Protein AF-A0A2H1I1T2-F1 (afdb_monomer)

pLDDT: mean 89.02, std 13.94, range [29.27, 98.12]

Sequence (193 aa):
MPALVGVDWERMDRSRRIYLAIPVLAHSVALGPGSLSNTYASPAISSVLVRTGRLVDGALRRLTDTRNWSYHLYFRDALQPGHGGFEHTGMVRAMHAYSRAQHLSHGGGTDEYGTPINAIDMLRTWFDFTYVPYRGLQKMGYELSVEEVRDVYYFWQTIGGLLGIPDDVRSGLDDHESSEQMGAGHRSSGREA

Secondary structure (DSSP, 8-state):
-GGGTT--HHHHHHHHHHHHHS-HHHHHHIIIIIIHHHHHT-HHHHHHHHHTTTTTTTHHHHHHHHHHHHHHHTSTTTTSTTSHHHHHHHHHHHHHHHHHHHHHHTT---BTTBSTT-HHHHHHHHHTTTHHHHHHHHHTT----HHHHHHHHHHHHHHHHHHT--STTTTT--SHHHHHHHHHHHHHTTS--

Mean predicted aligned error: 5.25 Å

Solvent-accessible surface area (backbone atoms only — not comparable to full-atom values): 10620 Å² total; per-residue (Å²): 118,77,57,64,65,87,65,59,64,69,53,44,52,50,24,34,50,58,61,71,70,50,56,69,66,59,50,46,48,16,42,42,65,54,12,48,57,59,49,59,70,32,66,64,56,36,52,53,28,53,76,69,36,42,60,66,87,35,27,68,60,50,53,50,52,52,52,52,48,57,56,36,51,57,43,87,68,10,69,43,89,92,25,66,18,31,52,46,38,45,52,54,31,50,52,53,53,48,53,41,51,54,41,46,74,73,72,47,69,64,55,102,73,40,56,71,86,35,61,64,56,50,50,58,54,46,35,34,74,46,50,48,16,54,54,43,33,40,76,73,71,51,80,70,54,75,65,54,44,30,30,44,30,52,43,49,51,42,49,38,35,58,50,64,39,60,60,87,84,46,68,77,53,46,43,63,67,51,44,48,55,56,58,50,60,60,61,64,71,73,76,81,124

Foldseek 3Di:
DVLPPPDDLVLLLLLLVLVVVDDPVLLCVLLPVQLVVQLCVDPLNVVLCVVVVCVPPVVVVVVVLVVVLVVCLNDRVQCPPPHVNLVSLLVLLVVLVVSQVVCVVVVHAQDVPGGRPALVSLVSSLCSQQQRSVVSCVVVVNDDDQSSSLSNLSSSSSSCVSSVRDCVSSPQVRGNVSVVVVVVVVVVVPPPD

Radius of gyration: 16.63 Å; Cα contacts (8 Å, |Δi|>4): 181; chains: 1; bounding box: 45×35×44 Å

Structure (mmCIF, N/CA/C/O backbone):
data_AF-A0A2H1I1T2-F1
#
_entry.id   AF-A0A2H1I1T2-F1
#
loop_
_atom_site.group_PDB
_atom_site.id
_atom_site.type_symbol
_atom_site.label_atom_id
_atom_site.label_alt_id
_atom_site.label_comp_id
_atom_site.label_asym_id
_atom_site.label_entity_id
_atom_site.label_seq_id
_atom_site.pdbx_PDB_ins_code
_atom_site.Cartn_x
_atom_site.Cartn_y
_atom_site.Cartn_z
_atom_site.occupancy
_atom_site.B_iso_or_equiv
_atom_site.auth_seq_id
_atom_site.auth_comp_id
_atom_site.auth_asym_id
_atom_site.auth_atom_id
_atom_site.pdbx_PDB_model_num
ATOM 1 N N . MET A 1 1 ? -2.317 -21.186 -3.742 1.00 58.44 1 MET A N 1
ATOM 2 C CA . MET A 1 1 ? -1.937 -19.771 -3.531 1.00 58.44 1 MET A CA 1
ATOM 3 C C . MET A 1 1 ? -1.471 -19.623 -2.089 1.00 58.44 1 MET A C 1
ATOM 5 O O . MET A 1 1 ? -2.332 -19.574 -1.222 1.00 58.44 1 MET A O 1
ATOM 9 N N . PRO A 1 2 ? -0.153 -19.627 -1.815 1.00 72.88 2 PRO A N 1
ATOM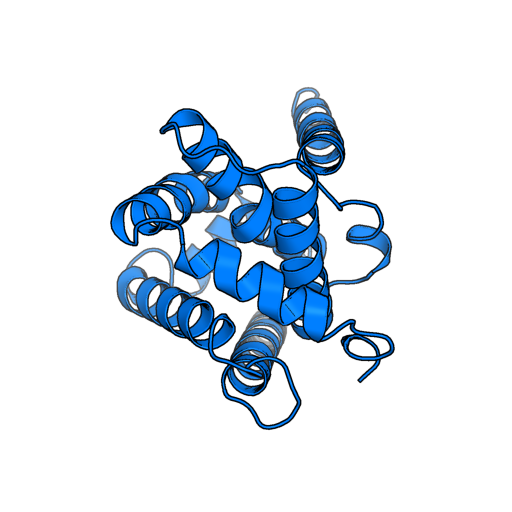 10 C CA . PRO A 1 2 ? 0.380 -19.614 -0.445 1.00 72.88 2 PRO A CA 1
ATOM 11 C C . PRO A 1 2 ? -0.122 -18.433 0.401 1.00 72.88 2 PRO A C 1
ATOM 13 O O . PRO A 1 2 ? -0.457 -18.623 1.559 1.00 72.88 2 PRO A O 1
ATOM 16 N N . ALA A 1 3 ? -0.292 -17.255 -0.214 1.00 80.19 3 ALA A N 1
ATOM 17 C CA . ALA A 1 3 ? -0.662 -16.007 0.464 1.00 80.19 3 ALA A CA 1
ATOM 18 C C . ALA A 1 3 ? -2.052 -15.983 1.136 1.00 80.19 3 ALA A C 1
ATOM 20 O O . ALA A 1 3 ? -2.327 -15.068 1.901 1.00 80.19 3 ALA A O 1
ATOM 21 N N . LEU A 1 4 ? -2.941 -16.940 0.837 1.00 90.50 4 LEU A N 1
ATOM 22 C CA . LEU A 1 4 ? -4.275 -17.021 1.456 1.00 90.50 4 LEU A CA 1
ATOM 23 C C . LEU A 1 4 ? -4.396 -18.151 2.490 1.00 90.50 4 LEU A C 1
ATOM 25 O O . LEU A 1 4 ? -5.457 -18.336 3.087 1.00 90.50 4 LEU A O 1
ATOM 29 N N . VAL A 1 5 ? -3.336 -18.936 2.690 1.00 91.44 5 VAL A N 1
ATOM 30 C CA . VAL A 1 5 ? -3.342 -20.030 3.664 1.00 91.44 5 VAL A CA 1
ATOM 31 C C . VAL A 1 5 ? -3.303 -19.438 5.071 1.00 91.44 5 VAL A C 1
ATOM 33 O O . VAL A 1 5 ? -2.421 -18.649 5.385 1.00 91.44 5 VAL A O 1
ATOM 36 N N . GLY A 1 6 ? -4.255 -19.828 5.922 1.00 92.12 6 GLY A N 1
ATOM 37 C CA . GLY A 1 6 ? -4.305 -19.374 7.316 1.00 92.12 6 GLY A CA 1
ATOM 38 C C . GLY A 1 6 ? -4.785 -17.931 7.509 1.00 92.12 6 GLY A C 1
ATOM 39 O O . GLY A 1 6 ? -4.598 -17.382 8.591 1.00 92.12 6 GLY A O 1
ATOM 40 N N . VAL A 1 7 ? -5.400 -17.316 6.491 1.00 96.00 7 VAL A N 1
ATOM 41 C CA . VAL A 1 7 ? -6.012 -15.987 6.633 1.00 96.00 7 VAL A CA 1
ATOM 42 C C . VAL A 1 7 ? -7.189 -16.044 7.612 1.00 96.00 7 VAL A C 1
ATOM 44 O O . VAL A 1 7 ? -8.112 -16.843 7.456 1.00 96.00 7 VAL A O 1
ATOM 47 N N . ASP A 1 8 ? -7.165 -15.152 8.598 1.00 97.12 8 ASP A N 1
ATOM 48 C CA . ASP A 1 8 ? -8.254 -14.861 9.522 1.00 97.12 8 ASP A CA 1
ATOM 49 C C . ASP A 1 8 ? -9.232 -13.893 8.842 1.00 97.12 8 ASP A C 1
ATOM 51 O O . ASP A 1 8 ? -9.036 -12.674 8.802 1.00 97.12 8 ASP A O 1
ATOM 55 N N . TRP A 1 9 ? -10.293 -14.451 8.263 1.00 96.44 9 TRP A N 1
ATOM 56 C CA . TRP A 1 9 ? -11.295 -13.685 7.523 1.00 96.44 9 TRP A CA 1
ATOM 57 C C . TRP A 1 9 ? -12.137 -12.761 8.406 1.00 96.44 9 TRP A C 1
ATOM 59 O O . TRP A 1 9 ? -12.614 -11.732 7.922 1.00 96.44 9 TRP A O 1
ATOM 69 N N . GLU A 1 10 ? -12.297 -13.074 9.693 1.00 97.00 10 GLU A N 1
ATOM 70 C CA . GLU A 1 10 ? -12.983 -12.177 10.624 1.00 97.00 10 GLU A CA 1
ATOM 71 C C . GLU A 1 10 ? -12.138 -10.932 10.875 1.00 97.00 10 GLU A C 1
ATOM 73 O O . GLU A 1 10 ? -12.654 -9.813 10.833 1.00 97.00 10 GLU A O 1
ATOM 78 N N . ARG A 1 11 ? -10.824 -11.110 11.056 1.00 97.25 11 ARG A N 1
ATOM 79 C CA . ARG A 1 11 ? -9.867 -10.004 11.136 1.00 97.25 11 ARG A CA 1
ATOM 80 C C . ARG A 1 11 ? -9.867 -9.162 9.869 1.00 97.25 11 ARG A C 1
ATOM 82 O O . ARG A 1 11 ? -9.956 -7.944 9.972 1.00 97.25 11 ARG A O 1
ATOM 89 N N . MET A 1 12 ? -9.886 -9.785 8.690 1.00 97.19 12 MET A N 1
ATOM 90 C CA . MET A 1 12 ? -10.003 -9.059 7.418 1.00 97.19 12 MET A CA 1
ATOM 91 C C . MET A 1 12 ? -11.276 -8.201 7.341 1.00 97.19 12 MET A C 1
ATOM 93 O O . MET A 1 12 ? -11.219 -7.056 6.884 1.00 97.19 12 MET A O 1
ATOM 97 N N . ASP A 1 13 ? -12.424 -8.715 7.801 1.00 97.19 13 ASP A N 1
ATOM 98 C CA . ASP A 1 13 ? -13.667 -7.935 7.826 1.00 97.19 13 ASP A CA 1
ATOM 99 C C . ASP A 1 13 ? -13.618 -6.786 8.847 1.00 97.19 13 ASP A C 1
ATOM 101 O O . ASP A 1 13 ? -14.145 -5.707 8.563 1.00 97.19 13 ASP A O 1
ATOM 105 N N . ARG A 1 14 ? -12.948 -6.958 9.997 1.00 97.19 14 ARG A N 1
ATOM 106 C CA . ARG A 1 14 ? -12.693 -5.853 10.941 1.00 97.19 14 ARG A CA 1
ATOM 107 C C . ARG A 1 14 ? -11.835 -4.761 10.305 1.00 97.19 14 ARG A C 1
ATOM 109 O O . ARG A 1 14 ? -12.257 -3.605 10.296 1.00 97.19 14 ARG A O 1
ATOM 116 N N . SER A 1 15 ? -10.709 -5.117 9.686 1.00 96.75 15 SER A N 1
ATOM 117 C CA . SER A 1 15 ? -9.828 -4.173 8.980 1.00 96.75 15 SER A CA 1
ATOM 118 C C . SER A 1 15 ? -10.566 -3.379 7.906 1.00 96.75 15 SER A C 1
ATOM 120 O O . SER A 1 15 ? -10.403 -2.164 7.773 1.00 96.75 15 SER A O 1
ATOM 122 N N . ARG A 1 16 ? -11.441 -4.059 7.159 1.00 96.19 16 ARG A N 1
ATOM 123 C CA . ARG A 1 16 ? -12.298 -3.436 6.151 1.00 96.19 16 ARG A CA 1
ATOM 124 C C . ARG A 1 16 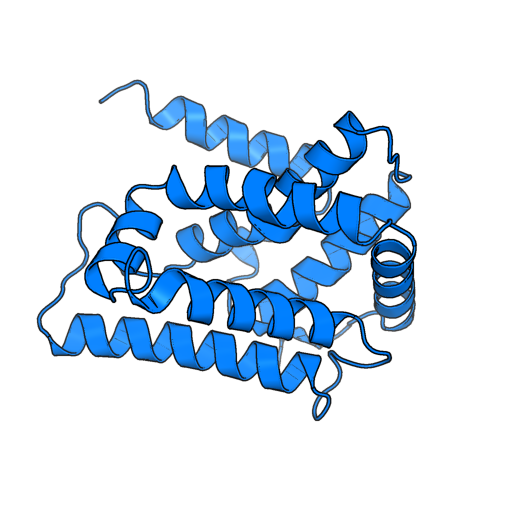? -13.224 -2.380 6.756 1.00 96.19 16 ARG A C 1
ATOM 126 O O . ARG A 1 16 ? -13.377 -1.303 6.184 1.00 96.19 16 ARG A O 1
ATOM 133 N N . ARG A 1 17 ? -13.843 -2.668 7.904 1.00 96.56 17 ARG A N 1
ATOM 134 C CA . ARG A 1 17 ? -14.722 -1.717 8.606 1.00 96.56 17 ARG A CA 1
ATOM 135 C C . ARG A 1 17 ? -13.950 -0.512 9.144 1.00 96.56 17 ARG A C 1
ATOM 137 O O . ARG A 1 17 ? -14.467 0.592 9.024 1.00 96.56 17 ARG A O 1
ATOM 144 N N . ILE A 1 18 ? -12.723 -0.703 9.640 1.00 96.44 18 ILE A N 1
ATOM 145 C CA . ILE A 1 18 ? -11.839 0.399 10.071 1.00 96.44 18 ILE A CA 1
ATOM 146 C C . ILE A 1 18 ? -11.605 1.370 8.911 1.00 96.44 18 ILE A C 1
ATOM 148 O O . ILE A 1 18 ? -11.808 2.573 9.056 1.00 96.44 18 ILE A O 1
ATOM 152 N N . TYR A 1 19 ? -11.251 0.855 7.728 1.00 94.94 19 TYR A N 1
ATOM 153 C CA . TYR A 1 19 ? -11.075 1.706 6.550 1.00 94.94 19 TYR A CA 1
ATOM 154 C C . TYR A 1 19 ? -12.349 2.490 6.212 1.00 94.94 19 TYR A C 1
ATOM 156 O O . TYR A 1 19 ? -12.280 3.692 5.968 1.00 94.94 19 TYR A O 1
ATOM 164 N N . LEU A 1 20 ? -13.510 1.831 6.225 1.00 94.56 20 LEU A N 1
ATOM 165 C CA . LEU A 1 20 ? -14.794 2.450 5.879 1.00 94.56 20 LEU A CA 1
ATOM 166 C C . LEU A 1 20 ? -15.312 3.448 6.928 1.00 94.56 20 LEU A C 1
ATOM 168 O O . LEU A 1 20 ? -16.163 4.270 6.594 1.00 94.56 20 LEU A O 1
ATOM 172 N N . ALA A 1 21 ? -14.825 3.386 8.169 1.00 95.25 21 ALA A N 1
ATOM 173 C CA . ALA A 1 21 ? -15.208 4.307 9.238 1.00 95.25 21 ALA A CA 1
ATOM 174 C C . ALA A 1 21 ? -14.526 5.682 9.123 1.00 95.25 21 ALA A C 1
ATOM 176 O O . ALA A 1 21 ? -15.020 6.672 9.662 1.00 95.25 21 ALA A O 1
ATOM 177 N N . ILE A 1 22 ? -13.404 5.765 8.407 1.00 94.88 22 ILE A N 1
ATOM 178 C CA . ILE A 1 22 ? -12.660 7.011 8.215 1.00 94.88 22 ILE A CA 1
ATOM 179 C C . ILE A 1 22 ? -13.305 7.824 7.076 1.00 94.88 22 ILE A C 1
ATOM 181 O O . ILE A 1 22 ? -13.568 7.279 5.997 1.00 94.88 22 ILE A O 1
ATOM 185 N N . PRO A 1 23 ? -13.521 9.144 7.248 1.00 95.31 23 PRO A N 1
ATOM 186 C CA . PRO A 1 23 ? -14.116 9.981 6.214 1.00 95.31 23 PRO A CA 1
ATOM 187 C C . PRO A 1 23 ? -13.361 9.920 4.883 1.00 95.31 23 PRO A C 1
ATOM 189 O O . PRO A 1 23 ? -12.140 10.068 4.824 1.00 95.31 23 PRO A O 1
ATOM 192 N N . VAL A 1 24 ? -14.109 9.798 3.784 1.00 91.81 24 VAL A N 1
ATOM 193 C CA . VAL A 1 24 ? -13.555 9.665 2.424 1.00 91.81 24 VAL A CA 1
ATOM 194 C C . VAL A 1 24 ? -12.588 10.798 2.073 1.00 91.81 24 VAL A C 1
ATOM 196 O O . VAL A 1 24 ? -11.577 10.556 1.411 1.00 91.81 24 VAL A O 1
ATOM 199 N N . LEU A 1 25 ? -12.863 12.030 2.514 1.00 92.94 25 LEU A N 1
ATOM 200 C CA . LEU A 1 25 ? -11.972 13.171 2.284 1.00 92.94 25 LEU A CA 1
ATOM 201 C C . LEU A 1 25 ? -10.651 13.033 3.051 1.00 92.94 25 LEU A C 1
ATOM 203 O O . LEU A 1 25 ? -9.598 13.265 2.463 1.00 92.94 25 LEU A O 1
ATOM 207 N N . ALA A 1 26 ? -10.690 12.586 4.310 1.00 94.44 26 ALA A N 1
ATOM 208 C CA . ALA A 1 26 ? -9.491 12.359 5.116 1.00 94.44 26 ALA A CA 1
ATOM 209 C C . ALA A 1 26 ? -8.608 11.271 4.489 1.00 94.44 26 ALA A C 1
ATOM 211 O O . ALA A 1 26 ? -7.420 11.494 4.260 1.00 94.44 26 ALA A O 1
ATOM 212 N N . HIS A 1 27 ? -9.212 10.147 4.087 1.00 91.25 27 HIS A N 1
ATOM 213 C CA . HIS A 1 27 ? -8.523 9.105 3.318 1.00 91.25 27 HIS A CA 1
ATOM 214 C C . HIS A 1 27 ? -7.926 9.633 2.020 1.00 91.25 27 HIS A C 1
ATOM 216 O O . HIS A 1 27 ? -6.801 9.298 1.666 1.00 91.25 27 HIS A O 1
ATOM 222 N N . SER A 1 28 ? -8.661 10.473 1.294 1.00 91.44 28 SER A N 1
ATOM 223 C CA . SER A 1 28 ? -8.202 10.984 0.000 1.00 91.44 28 SER A CA 1
ATOM 224 C C . SER A 1 28 ? -7.027 11.950 0.134 1.00 91.44 28 SER A C 1
ATOM 226 O O . SER A 1 28 ? -6.147 11.931 -0.722 1.00 91.44 28 SER A O 1
ATOM 228 N N . VAL A 1 29 ? -6.966 12.742 1.208 1.00 93.31 29 VAL A N 1
ATOM 229 C CA . VAL A 1 29 ? -5.809 13.598 1.509 1.00 93.31 29 VAL A CA 1
ATOM 230 C C . VAL A 1 29 ? -4.611 12.760 1.971 1.00 93.31 29 VAL A C 1
ATOM 232 O O . VAL A 1 29 ? -3.498 12.957 1.479 1.00 93.31 29 VAL A O 1
ATOM 235 N N . ALA A 1 30 ? -4.836 11.798 2.869 1.00 93.88 30 ALA A N 1
ATOM 236 C CA . ALA A 1 30 ? -3.786 10.940 3.414 1.00 93.88 30 ALA A CA 1
ATOM 237 C C . ALA A 1 30 ? -3.148 10.022 2.353 1.00 93.88 30 ALA A C 1
ATOM 239 O O . ALA A 1 30 ? -1.923 9.989 2.211 1.00 93.88 30 ALA A O 1
ATOM 240 N N . LEU A 1 31 ? -3.965 9.299 1.578 1.00 89.06 31 LEU A N 1
ATOM 241 C CA . LEU A 1 31 ? -3.483 8.401 0.523 1.00 89.06 31 LEU A CA 1
ATOM 242 C C . LEU A 1 31 ? -3.077 9.155 -0.744 1.00 89.06 31 LEU A C 1
ATOM 244 O O . LEU A 1 31 ? -2.110 8.772 -1.388 1.00 89.06 31 LEU A O 1
ATOM 248 N N . GLY A 1 32 ? -3.808 10.202 -1.131 1.00 89.19 32 GLY A N 1
ATOM 249 C CA . GLY A 1 32 ? -3.521 10.953 -2.352 1.00 89.19 32 GLY A CA 1
ATOM 250 C C . GLY A 1 32 ? -2.239 11.778 -2.203 1.00 89.19 32 GLY A C 1
ATOM 251 O O . GLY A 1 32 ? -1.149 11.238 -2.362 1.00 89.19 32 GLY A O 1
ATOM 252 N N . PRO A 1 33 ? -2.319 13.082 -1.897 1.00 87.12 33 PRO A N 1
ATOM 253 C CA . PRO A 1 33 ? -1.131 13.918 -1.725 1.00 87.12 33 PRO A CA 1
ATOM 254 C C . PRO A 1 33 ? -0.114 13.364 -0.718 1.00 87.12 33 PRO A C 1
ATOM 256 O O . PRO A 1 3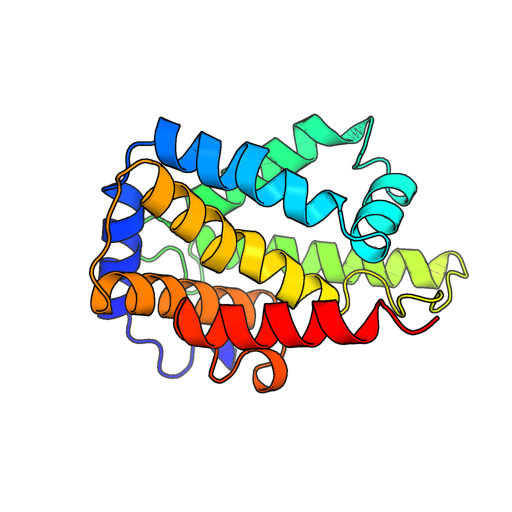3 ? 1.085 13.394 -1.000 1.00 87.12 33 PRO A O 1
ATOM 259 N N . GLY A 1 34 ? -0.575 12.843 0.427 1.00 89.06 34 GLY A N 1
ATOM 260 C CA . GLY A 1 34 ? 0.308 12.367 1.494 1.00 89.06 34 GLY A CA 1
ATOM 261 C C . GLY A 1 34 ? 1.221 11.226 1.050 1.00 89.06 34 GLY A C 1
ATOM 262 O O . GLY A 1 34 ? 2.434 11.302 1.235 1.00 89.06 34 GLY A O 1
ATOM 263 N N . SER A 1 35 ? 0.656 10.207 0.404 1.00 92.88 35 SER A N 1
ATOM 264 C CA . SER A 1 35 ? 1.426 9.022 0.013 1.00 92.88 35 SER A CA 1
ATOM 265 C C . SER A 1 35 ? 2.098 9.188 -1.352 1.00 92.88 35 SER A C 1
ATOM 267 O O . SER A 1 35 ? 3.266 8.841 -1.501 1.00 92.88 35 SER A O 1
ATOM 269 N N . LEU A 1 36 ? 1.452 9.852 -2.321 1.00 90.12 36 LEU A N 1
ATOM 270 C CA . LEU A 1 36 ? 2.062 10.114 -3.634 1.00 90.12 36 LEU A CA 1
ATOM 271 C C . LEU A 1 36 ? 3.340 10.956 -3.544 1.00 90.12 36 LEU A C 1
ATOM 273 O O . LEU A 1 36 ? 4.281 10.710 -4.297 1.00 90.12 36 LEU A O 1
ATOM 277 N N . SER A 1 37 ? 3.404 11.918 -2.618 1.00 88.56 37 SER A N 1
ATOM 278 C CA . SER A 1 37 ? 4.625 12.709 -2.406 1.00 88.56 37 SER A CA 1
ATOM 279 C C . SER A 1 37 ? 5.801 11.822 -1.980 1.00 88.56 37 SER A C 1
ATOM 281 O O . SER A 1 37 ? 6.922 12.015 -2.447 1.00 88.56 37 SER A O 1
ATOM 283 N N . ASN A 1 38 ? 5.548 10.812 -1.142 1.00 87.56 38 ASN A N 1
ATOM 284 C CA . ASN A 1 38 ? 6.563 9.847 -0.722 1.00 87.56 38 ASN A CA 1
ATOM 285 C C . ASN A 1 38 ? 6.946 8.868 -1.847 1.00 87.56 38 ASN A C 1
ATOM 287 O O . ASN A 1 38 ? 8.132 8.546 -2.005 1.00 87.56 38 ASN A O 1
ATOM 291 N N . THR A 1 39 ? 5.970 8.446 -2.660 1.00 87.69 39 THR A N 1
ATOM 292 C CA . THR A 1 39 ? 6.197 7.612 -3.846 1.00 87.69 39 THR A CA 1
ATOM 293 C C . THR A 1 39 ? 7.125 8.312 -4.844 1.00 87.69 39 THR A C 1
ATOM 295 O O . THR A 1 39 ? 8.145 7.746 -5.234 1.00 87.69 39 THR A O 1
ATOM 298 N N . TYR A 1 40 ? 6.823 9.559 -5.227 1.00 88.19 40 TYR A N 1
ATOM 299 C CA . TYR A 1 40 ? 7.607 10.292 -6.233 1.00 88.19 40 TYR A CA 1
ATOM 300 C C . TYR A 1 40 ? 8.985 10.743 -5.735 1.00 88.19 40 TYR A C 1
ATOM 302 O O . TYR A 1 40 ? 9.878 10.997 -6.542 1.00 88.19 40 TYR A O 1
ATOM 310 N N . ALA A 1 41 ? 9.191 10.798 -4.417 1.00 88.62 41 ALA A N 1
ATOM 311 C CA . ALA A 1 41 ? 10.504 11.060 -3.835 1.00 88.62 41 ALA A CA 1
ATOM 312 C C . ALA A 1 41 ? 11.505 9.906 -4.044 1.00 88.62 41 ALA A C 1
ATOM 314 O O . ALA A 1 41 ? 12.686 10.081 -3.762 1.00 88.62 41 ALA A O 1
ATOM 315 N N . SER A 1 42 ? 11.065 8.729 -4.509 1.00 89.50 42 SER A N 1
ATOM 316 C CA . SER A 1 42 ? 11.959 7.634 -4.900 1.00 89.50 42 SER A CA 1
ATOM 317 C C . SER A 1 42 ? 12.432 7.808 -6.345 1.00 89.50 42 SER A C 1
ATOM 319 O O . SER A 1 42 ? 11.603 7.720 -7.255 1.00 89.50 42 SER A O 1
ATOM 321 N N . PRO A 1 43 ? 13.745 7.971 -6.594 1.00 88.88 43 PRO A N 1
ATOM 322 C CA . PRO A 1 43 ? 14.278 8.006 -7.955 1.00 88.88 43 PRO A CA 1
ATOM 323 C C . PRO A 1 43 ? 13.974 6.720 -8.738 1.00 88.88 43 PRO A C 1
ATOM 325 O O . PRO A 1 43 ? 13.568 6.797 -9.896 1.00 88.88 43 PRO A O 1
ATOM 328 N N . ALA A 1 44 ? 14.064 5.559 -8.078 1.00 88.94 44 ALA A N 1
ATOM 329 C CA . ALA A 1 44 ? 13.746 4.251 -8.650 1.00 88.94 44 ALA A CA 1
ATOM 330 C C . ALA A 1 44 ? 12.296 4.162 -9.153 1.00 88.94 44 ALA A C 1
ATOM 332 O O . ALA A 1 44 ? 12.044 3.776 -10.291 1.00 88.94 44 ALA A O 1
ATOM 333 N N . ILE A 1 45 ? 11.318 4.566 -8.334 1.00 89.75 45 ILE A N 1
ATOM 334 C CA . ILE A 1 45 ? 9.902 4.508 -8.731 1.00 89.75 45 ILE A CA 1
ATOM 335 C C . ILE A 1 45 ? 9.595 5.578 -9.785 1.00 89.75 45 ILE A C 1
ATOM 337 O O . ILE A 1 45 ? 8.913 5.307 -10.779 1.00 89.75 45 ILE A O 1
ATOM 341 N N . SER A 1 46 ? 10.111 6.793 -9.599 1.00 89.62 46 SER A N 1
ATOM 342 C CA . SER A 1 46 ? 9.885 7.903 -10.524 1.00 89.62 46 SER A CA 1
ATOM 343 C C . SER A 1 46 ? 10.454 7.625 -11.916 1.00 89.62 46 SER A C 1
ATOM 345 O O . SER A 1 46 ? 9.775 7.915 -12.902 1.00 89.62 46 SER A O 1
ATOM 347 N N . SER A 1 47 ? 11.628 6.995 -12.030 1.00 87.69 47 SER A N 1
ATOM 348 C CA . SER A 1 47 ? 12.222 6.638 -13.327 1.00 87.69 47 SER A CA 1
ATOM 349 C C . SER A 1 47 ? 11.327 5.680 -14.125 1.00 87.69 47 SER A C 1
ATOM 351 O O . SER A 1 47 ? 11.109 5.875 -15.325 1.00 87.69 47 SER A O 1
ATOM 353 N N . VAL A 1 48 ? 10.713 4.697 -13.455 1.00 88.00 48 VAL A N 1
ATOM 354 C CA . VAL A 1 48 ? 9.757 3.762 -14.067 1.00 88.00 48 VAL A CA 1
ATOM 355 C C . VAL A 1 48 ? 8.512 4.494 -14.561 1.00 88.00 48 VAL A C 1
ATOM 357 O O . VAL A 1 48 ? 8.049 4.251 -15.680 1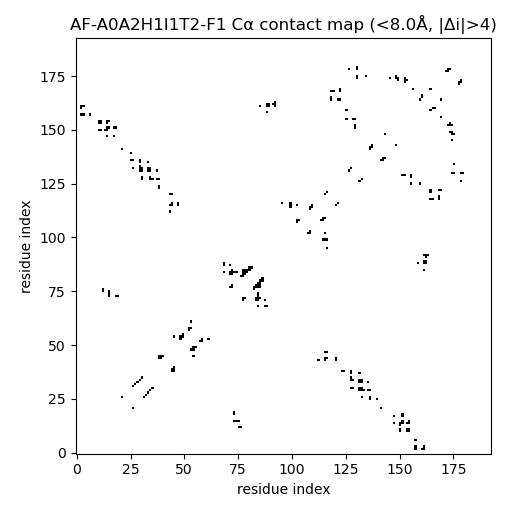.00 88.00 48 VAL A O 1
ATOM 360 N N . LEU A 1 49 ? 7.964 5.409 -13.758 1.00 88.31 49 LEU A N 1
ATOM 361 C CA . LEU A 1 49 ? 6.770 6.167 -14.134 1.00 88.31 49 LEU A CA 1
ATOM 362 C C . LEU A 1 49 ? 7.034 7.131 -15.297 1.00 88.31 49 LEU A C 1
ATOM 364 O O . LEU A 1 49 ? 6.177 7.258 -16.171 1.00 88.31 49 LEU A O 1
ATOM 368 N N . VAL A 1 50 ? 8.208 7.767 -15.349 1.00 87.25 50 VAL A N 1
ATOM 369 C CA . VAL A 1 50 ? 8.621 8.607 -16.487 1.00 87.25 50 VAL A CA 1
ATOM 370 C C . VAL A 1 50 ? 8.743 7.763 -17.751 1.00 87.25 50 VAL A C 1
ATOM 372 O O . VAL A 1 50 ? 8.094 8.063 -18.750 1.00 87.25 50 VAL A O 1
ATOM 375 N N . ARG A 1 51 ? 9.510 6.667 -17.704 1.00 84.12 51 ARG A N 1
ATOM 376 C CA . ARG A 1 51 ? 9.767 5.812 -18.875 1.00 84.12 51 ARG A CA 1
ATOM 377 C C . ARG A 1 51 ? 8.497 5.193 -19.456 1.00 84.12 51 ARG A C 1
ATOM 379 O O . ARG A 1 51 ? 8.399 5.005 -20.661 1.00 84.12 51 ARG A O 1
ATOM 386 N N . THR A 1 52 ? 7.522 4.872 -18.609 1.00 82.94 52 THR A N 1
ATOM 387 C CA . THR A 1 52 ? 6.230 4.311 -19.043 1.00 82.94 52 THR A CA 1
ATOM 388 C C . THR A 1 52 ? 5.213 5.376 -19.469 1.00 82.94 52 THR A C 1
ATOM 390 O O . THR A 1 52 ? 4.079 5.028 -19.793 1.00 82.94 52 THR A O 1
ATOM 393 N N . GLY A 1 53 ? 5.564 6.668 -19.414 1.00 83.00 53 GLY A N 1
ATOM 394 C CA . GLY A 1 53 ? 4.642 7.786 -19.650 1.00 83.00 53 GLY A CA 1
ATOM 395 C C . GLY A 1 53 ? 3.572 7.950 -18.563 1.00 83.00 53 GLY A C 1
ATOM 396 O O . GLY A 1 53 ? 2.705 8.816 -18.654 1.00 83.00 53 GLY A O 1
ATOM 397 N N . ARG A 1 54 ? 3.610 7.139 -17.499 1.00 82.69 54 ARG A N 1
ATOM 398 C CA . ARG A 1 54 ? 2.596 7.104 -16.433 1.00 82.69 54 ARG A CA 1
ATOM 399 C C . ARG A 1 54 ? 2.779 8.171 -15.351 1.00 82.69 54 ARG A C 1
ATOM 401 O O . ARG A 1 54 ? 1.948 8.244 -14.437 1.00 82.69 54 ARG A O 1
ATOM 408 N N . LEU A 1 55 ? 3.836 8.982 -15.444 1.00 80.69 55 LEU A N 1
ATOM 409 C CA . LEU A 1 55 ? 4.033 10.159 -14.595 1.00 80.69 55 LEU A CA 1
ATOM 410 C C . LEU A 1 55 ? 3.404 11.435 -15.170 1.00 80.69 55 LEU A C 1
ATOM 412 O O . LEU A 1 55 ? 2.975 12.278 -14.391 1.00 80.69 55 LEU A O 1
ATOM 416 N N . VAL A 1 56 ? 3.337 11.566 -16.499 1.00 81.38 56 VAL A N 1
ATOM 417 C CA . VAL A 1 56 ? 2.891 12.797 -17.174 1.00 81.38 56 VAL A CA 1
ATOM 418 C C . VAL A 1 56 ? 1.593 12.528 -17.932 1.00 81.38 56 VAL A C 1
ATOM 420 O O . VAL A 1 56 ? 0.516 12.819 -17.417 1.00 81.38 56 VAL A O 1
ATOM 423 N N . ASP A 1 57 ? 1.666 11.869 -19.088 1.00 80.19 57 ASP A N 1
ATOM 424 C CA . ASP A 1 57 ? 0.511 11.693 -19.979 1.00 80.19 57 ASP A CA 1
ATOM 425 C C . ASP A 1 57 ? -0.519 10.694 -19.426 1.00 80.19 57 ASP A C 1
ATOM 427 O O . ASP A 1 57 ? -1.730 10.881 -19.533 1.00 80.19 57 ASP A O 1
ATOM 431 N N . GLY A 1 58 ? -0.045 9.626 -18.780 1.00 86.06 58 GLY A N 1
ATOM 432 C CA . GLY A 1 58 ? -0.878 8.567 -18.206 1.00 86.06 58 GLY A CA 1
ATOM 433 C C . GLY A 1 58 ? -1.265 8.775 -16.740 1.00 86.06 58 GLY A C 1
ATOM 434 O O . GLY A 1 58 ? -1.841 7.865 -16.137 1.00 86.06 58 GLY A O 1
ATOM 435 N N . ALA A 1 59 ? -0.930 9.922 -16.139 1.00 87.12 59 ALA A N 1
ATOM 436 C CA . ALA A 1 59 ? -1.032 10.121 -14.693 1.00 87.12 59 ALA A CA 1
ATOM 437 C C . ALA A 1 59 ? -2.470 10.000 -14.175 1.00 87.12 59 ALA A C 1
ATOM 439 O O . ALA A 1 59 ? -2.719 9.227 -13.250 1.00 87.12 59 ALA A O 1
ATOM 440 N N . LEU A 1 60 ? -3.423 10.708 -14.796 1.00 88.81 60 LEU A N 1
ATOM 441 C CA . LEU A 1 60 ? -4.829 10.680 -14.380 1.00 88.81 60 LEU A CA 1
ATOM 442 C C . LEU A 1 60 ? -5.387 9.257 -14.430 1.00 88.81 60 LEU A C 1
ATOM 444 O O . LEU A 1 60 ? -5.939 8.776 -13.443 1.00 88.81 60 LEU A O 1
ATOM 448 N N . ARG A 1 61 ? -5.174 8.557 -15.551 1.00 89.94 61 ARG A N 1
ATOM 449 C CA . ARG A 1 61 ? -5.650 7.183 -15.721 1.00 89.94 61 ARG A CA 1
ATOM 450 C C . ARG A 1 61 ? -5.058 6.252 -14.667 1.00 89.94 61 ARG A C 1
ATOM 452 O O . ARG A 1 61 ? -5.811 5.532 -14.023 1.00 89.94 61 ARG A O 1
ATOM 459 N N . ARG A 1 62 ? -3.741 6.310 -14.441 1.00 91.38 62 ARG A N 1
ATOM 460 C CA . ARG A 1 62 ? -3.075 5.499 -13.411 1.00 91.38 62 ARG A CA 1
ATOM 461 C C . ARG A 1 62 ? -3.668 5.755 -12.026 1.00 91.38 62 ARG A C 1
ATOM 463 O O . ARG A 1 62 ? -3.947 4.802 -11.310 1.00 91.38 62 ARG A O 1
ATOM 470 N N . LEU A 1 63 ? -3.844 7.019 -11.642 1.00 9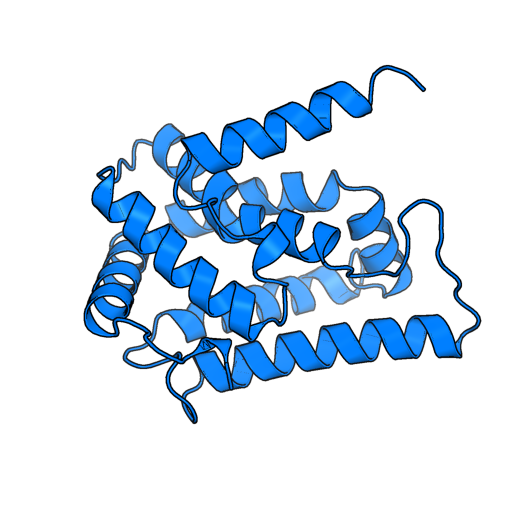1.81 63 LEU A N 1
ATOM 471 C CA . LEU A 1 63 ? -4.379 7.373 -10.326 1.00 91.81 63 LEU A CA 1
ATOM 472 C C . LEU A 1 63 ? -5.825 6.891 -10.157 1.00 91.81 63 LEU A C 1
ATOM 474 O O . LEU A 1 63 ? -6.172 6.366 -9.099 1.00 91.81 63 LEU A O 1
ATOM 478 N N . THR A 1 64 ? -6.648 7.007 -11.202 1.00 92.25 64 THR A N 1
ATOM 479 C CA . THR A 1 64 ? -8.003 6.443 -11.219 1.00 92.25 64 THR A CA 1
ATOM 480 C C . THR A 1 64 ? -7.982 4.919 -11.111 1.00 92.25 64 THR A C 1
ATOM 482 O O . THR A 1 64 ? -8.731 4.370 -10.307 1.00 92.25 64 THR A O 1
ATOM 485 N N . ASP A 1 65 ? -7.108 4.232 -11.851 1.00 93.50 65 ASP A N 1
ATOM 486 C CA . ASP A 1 65 ? -6.978 2.771 -11.801 1.00 93.50 65 ASP A CA 1
ATOM 487 C C . ASP A 1 65 ? -6.552 2.302 -10.398 1.00 93.50 65 ASP A C 1
ATOM 489 O O . ASP A 1 65 ? -7.169 1.394 -9.839 1.00 93.50 65 ASP A O 1
ATOM 493 N N . THR A 1 66 ? -5.563 2.963 -9.780 1.00 93.62 66 THR A N 1
ATOM 494 C CA . THR A 1 66 ? -5.149 2.683 -8.396 1.00 93.62 66 THR A CA 1
ATOM 495 C C . THR A 1 66 ? -6.295 2.921 -7.420 1.00 93.62 66 THR A C 1
ATOM 497 O O . THR A 1 66 ? -6.550 2.066 -6.577 1.00 93.62 66 THR A O 1
ATOM 500 N N . ARG A 1 67 ? -7.024 4.039 -7.535 1.00 91.69 67 ARG A N 1
ATOM 501 C CA . ARG A 1 67 ? -8.141 4.334 -6.629 1.00 91.69 67 ARG A CA 1
ATOM 502 C C . ARG A 1 67 ? -9.277 3.322 -6.774 1.00 91.69 67 ARG A C 1
ATOM 504 O O . ARG A 1 67 ? -9.819 2.885 -5.761 1.00 91.69 67 ARG A O 1
ATOM 511 N N . ASN A 1 68 ? -9.612 2.935 -8.003 1.00 92.75 68 ASN A N 1
ATOM 512 C CA . ASN A 1 68 ? -10.617 1.910 -8.269 1.00 92.75 68 ASN A CA 1
ATOM 513 C C . ASN A 1 68 ? -10.192 0.569 -7.670 1.00 92.75 68 ASN A C 1
ATOM 515 O O . ASN A 1 68 ? -10.969 -0.031 -6.931 1.00 92.75 68 ASN A O 1
ATOM 519 N N . TRP A 1 69 ? -8.952 0.130 -7.912 1.00 95.75 69 TRP A N 1
ATOM 520 C CA . TRP A 1 69 ? -8.404 -1.066 -7.269 1.00 95.75 69 TRP A CA 1
ATOM 521 C C . TRP A 1 69 ? -8.518 -0.987 -5.746 1.00 95.75 69 TRP A C 1
ATOM 523 O O . TRP A 1 69 ? -9.094 -1.896 -5.155 1.00 95.75 69 TRP A O 1
ATOM 533 N N . SER A 1 70 ? -8.072 0.109 -5.122 1.00 93.62 70 SER A N 1
ATOM 534 C CA . SER A 1 70 ? -8.137 0.265 -3.667 1.00 93.62 70 SER A CA 1
ATOM 535 C C . SER A 1 70 ? -9.563 0.173 -3.130 1.00 93.62 70 SER A C 1
ATOM 537 O O . SER A 1 70 ? -9.782 -0.516 -2.144 1.00 93.62 70 SER A O 1
ATOM 539 N N . TYR A 1 71 ? -10.552 0.791 -3.780 1.00 91.06 71 TYR A N 1
ATOM 540 C CA . TYR A 1 71 ? -11.947 0.661 -3.349 1.00 91.06 71 TYR A CA 1
ATOM 541 C C . TYR A 1 71 ? -12.465 -0.776 -3.433 1.00 91.06 71 TYR A C 1
ATOM 543 O O . TYR A 1 71 ? -13.175 -1.216 -2.528 1.00 91.06 71 TYR A O 1
ATOM 551 N N . HIS A 1 72 ? -12.084 -1.523 -4.475 1.00 94.06 72 HIS A N 1
ATOM 552 C CA . HIS A 1 72 ? -12.495 -2.918 -4.619 1.00 94.06 72 HIS A CA 1
ATOM 553 C C . HIS A 1 72 ? -12.001 -3.814 -3.479 1.00 94.06 72 HIS A C 1
ATOM 555 O O . HIS A 1 72 ? -12.676 -4.790 -3.161 1.00 94.06 72 HIS A O 1
ATOM 561 N N . LEU A 1 73 ? -10.885 -3.470 -2.827 1.00 96.44 73 LEU A N 1
ATOM 562 C CA . LEU A 1 73 ? -10.352 -4.216 -1.681 1.00 96.44 73 LEU A CA 1
ATOM 563 C C . LEU A 1 73 ? -11.305 -4.209 -0.480 1.00 96.44 73 LEU A C 1
ATOM 565 O O . LEU A 1 73 ? -11.290 -5.147 0.313 1.00 96.44 73 LEU A O 1
ATOM 569 N N . TYR A 1 74 ? -12.135 -3.172 -0.343 1.00 94.81 74 TYR A N 1
ATOM 570 C CA . TYR A 1 74 ? -12.944 -2.947 0.855 1.00 94.81 74 TYR A CA 1
ATOM 571 C C . TYR A 1 74 ? -14.412 -3.380 0.721 1.00 94.81 74 TYR A C 1
ATOM 573 O O . TYR A 1 74 ? -15.230 -3.083 1.601 1.00 94.81 74 TYR A O 1
ATOM 581 N N . PHE A 1 75 ? -14.765 -4.113 -0.341 1.00 95.25 75 PHE A N 1
ATOM 582 C CA . PHE A 1 75 ? -16.032 -4.845 -0.379 1.00 95.25 75 PHE A CA 1
ATOM 583 C C . PHE A 1 75 ? -15.985 -6.069 0.540 1.00 95.25 75 PHE A C 1
ATOM 585 O O . PHE A 1 75 ? -14.922 -6.599 0.869 1.00 95.25 75 PHE A O 1
ATOM 592 N N . ARG A 1 76 ? -17.162 -6.516 0.984 1.00 95.19 76 ARG A N 1
ATOM 593 C CA . ARG A 1 76 ? -17.285 -7.764 1.743 1.00 95.19 76 ARG A CA 1
ATOM 594 C C . ARG A 1 76 ? -16.704 -8.918 0.914 1.00 95.19 76 ARG A C 1
ATOM 596 O O . ARG A 1 76 ? -16.959 -8.998 -0.285 1.00 95.19 76 ARG A O 1
ATOM 603 N N . ASP A 1 77 ? -15.904 -9.758 1.566 1.00 95.56 77 ASP A N 1
ATOM 604 C CA . ASP A 1 77 ? -15.251 -10.944 0.993 1.00 95.56 77 ASP A CA 1
ATOM 605 C C . ASP A 1 77 ? -14.337 -10.664 -0.216 1.00 95.56 77 ASP A C 1
ATOM 607 O O . ASP A 1 77 ? -13.906 -11.585 -0.901 1.00 95.56 77 ASP A O 1
ATOM 611 N N . ALA A 1 78 ? -13.974 -9.399 -0.463 1.00 95.94 78 ALA A N 1
ATOM 612 C CA . ALA A 1 78 ? -13.320 -8.967 -1.698 1.00 95.94 78 ALA A CA 1
ATOM 613 C C . ALA A 1 78 ? -12.017 -9.701 -2.038 1.00 95.94 78 ALA A C 1
ATOM 615 O O . ALA A 1 78 ? -11.679 -9.809 -3.213 1.00 95.94 78 ALA A O 1
ATOM 616 N N . LEU A 1 79 ? -11.278 -10.162 -1.029 1.00 96.00 79 LEU A N 1
ATOM 617 C CA . LEU A 1 79 ? -9.981 -10.825 -1.183 1.00 96.00 79 LEU A CA 1
ATOM 618 C C . LEU A 1 79 ? -10.074 -12.355 -1.230 1.00 96.00 79 LEU A C 1
ATOM 620 O O . LEU A 1 79 ? -9.052 -13.018 -1.418 1.00 96.00 79 LEU A O 1
ATOM 624 N N . GLN A 1 80 ? -11.276 -12.919 -1.095 1.00 95.38 80 GLN A N 1
ATOM 625 C CA . GLN A 1 80 ? -11.493 -14.339 -1.338 1.00 95.38 80 GLN A CA 1
ATOM 626 C C . GLN A 1 80 ? -11.379 -14.642 -2.847 1.00 95.38 80 GLN A C 1
ATOM 628 O O . GLN A 1 80 ? -11.709 -13.787 -3.677 1.00 95.38 80 GLN A O 1
ATOM 633 N N . PRO A 1 81 ? -10.905 -15.841 -3.240 1.00 94.75 81 PRO A N 1
ATOM 634 C CA . PRO A 1 81 ? -10.782 -16.209 -4.648 1.00 94.75 81 PRO A CA 1
ATOM 635 C C . PRO A 1 81 ? -12.097 -16.032 -5.421 1.00 94.75 81 PRO A C 1
ATOM 637 O O . PRO A 1 81 ? -13.142 -16.501 -4.982 1.00 94.75 81 PRO A O 1
ATOM 640 N N . GLY A 1 82 ? -12.034 -15.375 -6.582 1.00 92.81 82 GLY A N 1
ATOM 641 C CA . GLY A 1 82 ? -13.201 -15.099 -7.435 1.00 92.81 82 GLY A CA 1
ATOM 642 C C . GLY A 1 82 ? -13.968 -13.814 -7.100 1.00 92.81 82 GLY A C 1
ATOM 643 O O . GLY A 1 82 ? -14.950 -13.505 -7.765 1.00 92.81 82 GLY A O 1
ATOM 644 N N . HIS A 1 83 ? -13.532 -13.048 -6.096 1.00 95.69 83 HIS A N 1
ATOM 645 C CA . HIS A 1 83 ? -14.095 -11.733 -5.791 1.00 95.69 83 HIS A CA 1
ATOM 646 C C . HIS A 1 83 ? -13.248 -10.599 -6.393 1.00 95.69 83 HIS A C 1
ATOM 648 O O . HIS A 1 83 ? -12.054 -10.749 -6.658 1.00 95.69 83 HIS A O 1
ATOM 654 N N . GLY A 1 84 ? -13.861 -9.425 -6.581 1.00 94.25 84 GLY A N 1
ATOM 655 C CA . GLY A 1 84 ? -13.243 -8.322 -7.327 1.00 94.25 84 GLY A CA 1
ATOM 656 C C . GLY A 1 84 ? -11.919 -7.804 -6.747 1.00 94.25 84 GLY A C 1
ATOM 657 O O . GLY A 1 84 ? -11.019 -7.453 -7.505 1.00 94.25 84 GLY A O 1
ATOM 658 N N . GLY A 1 85 ? -11.748 -7.792 -5.420 1.00 96.50 85 GLY A N 1
ATOM 659 C CA . GLY A 1 85 ? -10.480 -7.395 -4.793 1.00 96.50 85 GLY A CA 1
ATOM 660 C C . GLY A 1 85 ? -9.343 -8.373 -5.105 1.00 96.50 85 GLY A C 1
ATOM 661 O O . GLY A 1 85 ? -8.232 -7.945 -5.423 1.00 96.50 85 GLY A O 1
ATOM 662 N N . PHE A 1 86 ? -9.622 -9.677 -5.078 1.00 97.06 86 PHE A N 1
ATOM 663 C CA . PHE A 1 86 ? -8.693 -10.737 -5.462 1.00 97.06 86 PHE A CA 1
ATOM 664 C C . PHE A 1 86 ? -8.318 -10.627 -6.944 1.00 97.06 86 PHE A C 1
ATOM 666 O O . PHE A 1 86 ? -7.132 -10.581 -7.279 1.00 97.06 86 PHE A O 1
ATOM 673 N N . GLU A 1 87 ? -9.313 -10.516 -7.827 1.00 96.12 87 GLU A N 1
ATOM 674 C CA . GLU A 1 87 ? -9.095 -10.418 -9.274 1.00 96.12 87 GLU A CA 1
ATOM 675 C C . GLU A 1 87 ? -8.296 -9.168 -9.647 1.00 96.12 87 GLU A C 1
ATOM 677 O O . GLU A 1 87 ? -7.279 -9.268 -10.337 1.00 96.12 87 GLU A O 1
ATOM 682 N N . HIS A 1 88 ? -8.684 -7.995 -9.136 1.00 97.19 88 HIS A N 1
ATOM 683 C CA . HIS A 1 88 ? -7.983 -6.746 -9.431 1.00 97.19 88 HIS A CA 1
ATOM 684 C C . HIS A 1 88 ? -6.551 -6.757 -8.881 1.00 97.19 88 HIS A C 1
ATOM 686 O O . HIS A 1 88 ? -5.632 -6.295 -9.556 1.00 97.19 88 HIS A O 1
ATOM 692 N N . THR A 1 89 ? -6.321 -7.328 -7.694 1.00 98.06 89 THR A N 1
ATOM 693 C CA . THR A 1 89 ? -4.960 -7.472 -7.146 1.00 98.06 89 THR A CA 1
ATOM 694 C C . THR A 1 89 ? -4.105 -8.389 -8.026 1.00 98.06 89 THR A C 1
ATOM 696 O O . THR A 1 89 ? -2.939 -8.087 -8.295 1.00 98.06 89 THR A O 1
ATOM 699 N N . GLY A 1 90 ? -4.697 -9.461 -8.563 1.00 97.06 90 GLY A N 1
ATOM 700 C CA . GLY A 1 90 ? -4.068 -10.310 -9.574 1.00 97.06 90 GLY A CA 1
ATOM 701 C C . GLY A 1 90 ? -3.718 -9.552 -10.860 1.00 97.06 90 GLY A C 1
ATOM 702 O O . GLY A 1 90 ? -2.607 -9.700 -11.374 1.00 97.06 90 GLY A O 1
ATOM 703 N N . MET A 1 91 ? -4.611 -8.685 -11.348 1.00 96.88 91 MET A N 1
ATOM 704 C CA . MET A 1 91 ? -4.354 -7.834 -12.519 1.00 96.88 91 MET A CA 1
ATOM 705 C C . MET A 1 91 ? -3.200 -6.854 -12.278 1.00 96.88 91 MET A C 1
ATOM 707 O O . MET A 1 91 ? -2.338 -6.705 -13.144 1.00 96.88 91 MET A O 1
ATOM 711 N N . VAL A 1 92 ? -3.127 -6.231 -11.096 1.00 97.50 92 VAL A N 1
ATOM 712 C CA . VAL A 1 92 ? -2.006 -5.352 -10.718 1.00 97.50 92 VAL A CA 1
ATOM 713 C C . VAL A 1 92 ? -0.687 -6.129 -10.721 1.00 97.50 92 VAL A C 1
ATOM 715 O O . VAL A 1 92 ? 0.296 -5.682 -11.315 1.00 97.50 92 VAL A O 1
ATOM 718 N N . ARG A 1 93 ? -0.662 -7.333 -10.136 1.00 97.81 93 ARG A N 1
ATOM 719 C CA . ARG A 1 93 ? 0.524 -8.204 -10.160 1.00 97.81 93 ARG A CA 1
ATOM 720 C C . ARG A 1 93 ? 0.940 -8.582 -11.582 1.00 97.81 93 ARG A C 1
ATOM 722 O O . ARG A 1 93 ? 2.128 -8.526 -11.906 1.00 97.81 93 ARG A O 1
ATOM 729 N N . ALA A 1 94 ? -0.018 -8.947 -12.432 1.00 97.50 94 ALA A N 1
ATOM 730 C CA . ALA A 1 94 ? 0.242 -9.279 -13.829 1.00 97.50 94 ALA A CA 1
ATOM 731 C C . ALA A 1 94 ? 0.794 -8.071 -14.602 1.00 97.50 94 ALA A C 1
ATOM 733 O O . ALA A 1 94 ? 1.776 -8.203 -15.329 1.00 97.50 94 ALA A O 1
ATOM 734 N N . MET A 1 95 ? 0.234 -6.879 -14.381 1.00 95.50 95 MET A N 1
ATOM 735 C CA . MET A 1 95 ? 0.721 -5.625 -14.957 1.00 95.50 95 MET A CA 1
ATOM 736 C C . MET A 1 95 ? 2.168 -5.326 -14.538 1.00 95.50 95 MET A C 1
ATOM 738 O O . MET A 1 95 ? 2.981 -4.956 -15.385 1.00 95.50 95 MET A O 1
ATOM 742 N N . HIS A 1 96 ? 2.520 -5.515 -13.262 1.00 95.94 96 HIS A N 1
ATOM 743 C CA . HIS A 1 96 ? 3.900 -5.354 -12.790 1.00 95.94 96 HIS A CA 1
ATOM 744 C C . HIS A 1 96 ? 4.856 -6.350 -13.457 1.00 95.94 96 HIS A C 1
ATOM 746 O O . HIS A 1 96 ? 5.930 -5.965 -13.920 1.00 95.94 96 HIS A O 1
ATOM 752 N N . ALA A 1 97 ? 4.466 -7.624 -13.555 1.00 95.56 97 ALA A N 1
ATOM 753 C CA . ALA A 1 97 ? 5.261 -8.640 -14.242 1.00 95.56 97 ALA A CA 1
ATOM 754 C C . ALA A 1 97 ? 5.442 -8.319 -15.736 1.00 95.56 97 ALA A C 1
ATOM 756 O O . ALA A 1 97 ? 6.556 -8.411 -16.250 1.00 95.56 97 ALA A O 1
ATOM 757 N N . TYR A 1 98 ? 4.378 -7.873 -16.408 1.00 94.25 98 TYR A N 1
ATOM 758 C CA . TYR A 1 98 ? 4.426 -7.437 -17.801 1.00 94.25 98 TYR A CA 1
ATOM 759 C C . TYR A 1 98 ? 5.364 -6.243 -17.987 1.00 94.25 98 TYR A C 1
ATOM 761 O O . TYR A 1 98 ? 6.205 -6.266 -18.879 1.00 94.25 98 TYR A O 1
ATOM 769 N N . SER A 1 99 ? 5.296 -5.235 -17.112 1.00 91.50 99 SER A N 1
ATOM 770 C CA . SER A 1 99 ? 6.200 -4.080 -17.169 1.00 91.50 99 SER A CA 1
ATOM 771 C C . SER A 1 99 ? 7.669 -4.488 -17.029 1.00 91.50 99 SER A C 1
ATOM 773 O O . SER A 1 99 ? 8.518 -3.943 -17.732 1.00 91.50 99 SER A O 1
ATOM 775 N N . ARG A 1 100 ? 7.979 -5.458 -16.157 1.00 92.69 100 ARG A N 1
ATOM 776 C CA . ARG A 1 100 ? 9.336 -6.016 -16.031 1.00 92.69 100 ARG A CA 1
ATOM 777 C C . ARG A 1 100 ? 9.769 -6.754 -17.295 1.00 92.69 100 ARG A C 1
ATOM 779 O O . ARG A 1 100 ? 10.872 -6.530 -17.779 1.00 92.69 100 ARG A O 1
ATOM 786 N N . ALA A 1 101 ? 8.897 -7.593 -17.852 1.00 92.00 101 ALA A N 1
ATOM 787 C CA . ALA A 1 101 ? 9.182 -8.326 -19.082 1.00 92.00 101 ALA A CA 1
ATOM 788 C C . ALA A 1 101 ? 9.410 -7.385 -20.278 1.00 92.00 101 ALA A C 1
ATOM 790 O O . ALA A 1 101 ? 10.357 -7.580 -21.032 1.00 92.00 101 ALA A O 1
ATOM 791 N N . GLN A 1 102 ? 8.588 -6.340 -20.416 1.00 90.44 102 GLN A N 1
ATOM 792 C CA . GLN A 1 102 ? 8.744 -5.319 -21.453 1.00 90.44 102 GLN A CA 1
ATOM 793 C C . GLN A 1 102 ? 10.049 -4.538 -21.300 1.00 90.44 102 GLN A C 1
ATOM 795 O O . GLN A 1 102 ? 10.726 -4.279 -22.288 1.00 90.44 102 GLN A O 1
ATOM 800 N N . HIS A 1 103 ? 10.431 -4.177 -20.074 1.00 87.25 103 HIS A N 1
ATOM 801 C CA . HIS A 1 103 ? 11.716 -3.519 -19.827 1.00 87.25 103 HIS A CA 1
ATOM 802 C C . HIS A 1 103 ? 12.887 -4.370 -20.332 1.00 87.25 103 HIS A C 1
ATOM 804 O O . HIS A 1 103 ? 13.709 -3.888 -21.109 1.00 87.25 103 HIS A O 1
ATOM 810 N N . LEU A 1 104 ? 12.904 -5.657 -19.974 1.00 89.06 104 LEU A N 1
ATOM 811 C CA . LEU A 1 104 ? 13.936 -6.595 -20.420 1.00 89.06 104 LEU A CA 1
ATOM 812 C C . LEU A 1 104 ? 13.917 -6.801 -21.945 1.00 89.06 104 LEU A C 1
ATOM 814 O O . LEU A 1 104 ? 14.974 -6.839 -22.571 1.00 89.06 104 LEU A O 1
ATOM 818 N N . SER A 1 105 ? 12.736 -6.896 -22.570 1.00 89.81 105 SER A N 1
ATOM 819 C CA . SER A 1 105 ? 12.621 -7.131 -24.018 1.00 89.81 105 SER A CA 1
ATOM 820 C C . SER A 1 105 ? 13.131 -5.967 -24.868 1.00 89.81 105 SER A C 1
ATOM 822 O O . SER A 1 105 ? 13.527 -6.177 -26.009 1.00 89.81 105 SER A O 1
ATOM 824 N N . HIS A 1 106 ? 13.138 -4.748 -24.325 1.00 87.38 106 HIS A N 1
ATOM 825 C CA . HIS A 1 106 ? 13.687 -3.559 -24.984 1.00 87.38 106 HIS A CA 1
ATOM 826 C C . HIS A 1 106 ? 15.181 -3.347 -24.679 1.00 87.38 106 HIS A C 1
ATOM 828 O O . HIS A 1 106 ? 15.704 -2.254 -24.883 1.00 87.38 106 HIS A O 1
ATOM 834 N N . GLY A 1 107 ? 15.876 -4.376 -24.175 1.00 81.69 107 GLY A N 1
ATOM 835 C CA . GLY A 1 107 ? 17.297 -4.303 -23.828 1.00 81.69 107 GLY A CA 1
ATOM 836 C C . GLY A 1 107 ? 17.577 -3.546 -22.527 1.00 81.69 107 GLY A C 1
ATOM 837 O O . GLY A 1 107 ? 18.724 -3.197 -22.256 1.00 81.69 107 GLY A O 1
ATOM 838 N N . GLY A 1 108 ? 16.548 -3.282 -21.718 1.00 76.50 108 GLY A N 1
ATOM 839 C CA . GLY A 1 108 ? 16.707 -2.679 -20.405 1.00 76.50 108 GLY A CA 1
ATOM 840 C C . GLY A 1 108 ? 17.401 -3.641 -19.443 1.00 76.50 108 GLY A C 1
ATOM 841 O O . GLY A 1 108 ? 16.900 -4.731 -19.180 1.00 76.50 108 GLY A O 1
ATOM 842 N N . GLY A 1 109 ? 18.547 -3.234 -18.900 1.00 73.69 109 GLY A N 1
ATOM 843 C CA . GLY A 1 109 ? 19.249 -3.960 -17.840 1.00 73.69 109 GLY A CA 1
ATOM 844 C C . GLY A 1 109 ? 18.752 -3.593 -16.442 1.00 73.69 109 GLY A C 1
ATOM 845 O O . GLY A 1 109 ? 17.778 -2.859 -16.276 1.00 73.69 109 GLY A O 1
ATOM 846 N N . THR A 1 110 ? 19.448 -4.079 -15.420 1.00 74.06 110 THR A N 1
ATOM 847 C CA . THR A 1 110 ? 19.375 -3.476 -14.087 1.00 74.06 110 THR A CA 1
ATOM 848 C C . THR A 1 110 ? 20.108 -2.140 -14.129 1.00 74.06 110 THR A C 1
ATOM 850 O O . THR A 1 110 ? 21.286 -2.115 -14.490 1.00 74.06 110 THR A O 1
ATOM 853 N N . ASP A 1 111 ? 19.422 -1.043 -13.820 1.00 70.88 111 ASP A N 1
ATOM 854 C CA . ASP A 1 111 ? 20.085 0.246 -13.607 1.00 70.88 111 ASP A CA 1
ATOM 855 C C . ASP A 1 111 ? 20.650 0.307 -12.174 1.00 70.88 111 ASP A C 1
ATOM 857 O O . ASP A 1 111 ? 20.723 -0.715 -11.483 1.00 70.88 111 ASP A O 1
ATOM 861 N N . GLU A 1 112 ? 21.069 1.488 -11.717 1.00 82.62 112 GLU A N 1
ATOM 862 C CA . GLU A 1 112 ? 21.543 1.689 -10.339 1.00 82.62 112 GLU A CA 1
ATOM 863 C C . GLU A 1 112 ? 20.503 1.295 -9.265 1.00 82.62 112 GLU A C 1
ATOM 865 O O . GLU A 1 112 ? 20.875 1.045 -8.120 1.00 82.62 112 GLU A O 1
ATOM 870 N N . TYR A 1 113 ? 19.220 1.167 -9.630 1.00 82.00 113 TYR A N 1
ATOM 871 C CA . TYR A 1 113 ? 18.117 0.767 -8.753 1.00 82.00 113 TYR A CA 1
ATOM 872 C C . TYR A 1 113 ? 17.708 -0.706 -8.917 1.00 82.00 113 TYR A C 1
ATOM 874 O O . TYR A 1 113 ? 16.768 -1.175 -8.270 1.00 82.00 113 TYR A O 1
ATOM 882 N N . GLY A 1 114 ? 18.406 -1.464 -9.766 1.00 86.12 114 GLY A N 1
ATOM 883 C CA . GLY A 1 114 ? 18.116 -2.870 -10.021 1.00 86.12 114 GLY A CA 1
ATOM 884 C C . GLY A 1 114 ? 17.042 -3.086 -11.090 1.00 86.12 114 GLY A C 1
ATOM 885 O O . GLY A 1 114 ? 16.920 -2.343 -12.061 1.00 86.12 114 GLY A O 1
ATOM 886 N N . THR A 1 115 ? 16.284 -4.181 -10.968 1.00 89.62 115 THR A N 1
ATOM 887 C CA . THR A 1 115 ? 15.157 -4.437 -11.883 1.00 89.62 115 THR A CA 1
ATOM 888 C C . THR A 1 115 ? 13.986 -3.529 -11.495 1.00 89.62 115 THR A C 1
ATOM 890 O O . THR A 1 115 ? 13.651 -3.488 -10.312 1.00 89.62 115 THR A O 1
ATOM 893 N N . PRO A 1 116 ? 13.310 -2.865 -12.449 1.00 91.00 116 PRO A N 1
ATOM 894 C CA . PRO A 1 116 ? 12.117 -2.071 -12.166 1.00 91.00 116 PRO A CA 1
ATOM 895 C C . PRO A 1 116 ? 11.051 -2.845 -11.390 1.00 91.00 116 PRO A C 1
ATOM 897 O O . PRO A 1 116 ? 10.768 -3.992 -11.735 1.00 91.00 116 PRO A O 1
ATOM 900 N N . ILE A 1 117 ? 10.383 -2.210 -10.421 1.00 93.75 117 ILE A N 1
ATOM 901 C CA . ILE A 1 117 ? 9.284 -2.838 -9.663 1.00 93.75 117 ILE A CA 1
ATOM 902 C C . ILE A 1 117 ? 9.784 -4.118 -8.964 1.00 93.75 117 ILE A C 1
ATOM 904 O O . ILE A 1 117 ? 9.149 -5.177 -9.009 1.00 93.75 117 ILE A O 1
ATOM 908 N N . ASN A 1 118 ? 10.979 -4.045 -8.375 1.00 93.00 118 ASN A N 1
ATOM 909 C CA . ASN A 1 118 ? 11.520 -5.134 -7.565 1.00 93.00 118 ASN A CA 1
ATOM 910 C C . ASN A 1 118 ? 10.816 -5.211 -6.195 1.00 93.00 118 ASN A C 1
ATOM 912 O O . ASN A 1 118 ? 9.980 -4.377 -5.847 1.00 93.00 118 ASN A O 1
ATOM 916 N N . ALA A 1 119 ? 11.153 -6.230 -5.399 1.00 94.12 119 ALA A N 1
ATOM 917 C CA . ALA A 1 119 ? 10.534 -6.458 -4.093 1.00 94.12 119 ALA A CA 1
ATOM 918 C C . ALA A 1 119 ? 10.661 -5.259 -3.134 1.00 94.12 119 ALA A C 1
ATOM 920 O O . ALA A 1 119 ? 9.727 -4.997 -2.376 1.00 94.12 119 ALA A O 1
ATOM 921 N N . ILE A 1 120 ? 11.772 -4.517 -3.192 1.00 92.19 120 ILE A N 1
ATOM 922 C CA . ILE A 1 120 ? 12.013 -3.339 -2.353 1.00 92.19 120 ILE A CA 1
ATOM 923 C C . ILE A 1 120 ? 11.184 -2.148 -2.837 1.00 92.19 120 ILE A C 1
ATOM 925 O O . ILE A 1 120 ? 10.550 -1.493 -2.013 1.00 92.19 120 ILE A O 1
ATOM 929 N N . ASP A 1 121 ? 11.084 -1.913 -4.150 1.00 93.81 121 ASP A N 1
ATOM 930 C CA . ASP A 1 121 ? 10.186 -0.887 -4.711 1.00 93.81 121 ASP A CA 1
ATOM 931 C C . ASP A 1 121 ? 8.728 -1.152 -4.316 1.00 93.81 121 ASP A C 1
ATOM 933 O O . ASP A 1 121 ? 7.983 -0.247 -3.919 1.00 93.81 121 ASP A O 1
ATOM 937 N N . MET A 1 122 ? 8.314 -2.420 -4.407 1.00 96.06 122 MET A N 1
ATOM 938 C CA . MET A 1 122 ? 6.970 -2.842 -4.033 1.00 96.06 122 MET A CA 1
ATOM 939 C C . MET A 1 122 ? 6.736 -2.715 -2.524 1.00 96.06 122 MET A C 1
ATOM 941 O O . MET A 1 122 ? 5.659 -2.284 -2.124 1.00 96.06 122 MET A O 1
ATOM 945 N N . LEU A 1 123 ? 7.719 -3.050 -1.680 1.00 95.25 123 LEU A N 1
ATOM 946 C CA . LEU A 1 123 ? 7.641 -2.846 -0.230 1.00 95.25 123 LEU A CA 1
ATOM 947 C C . LEU A 1 123 ? 7.575 -1.359 0.133 1.00 95.25 123 LEU A C 1
ATOM 949 O O . LEU A 1 123 ? 6.764 -0.959 0.963 1.00 95.25 123 LEU A O 1
ATOM 953 N N . ARG A 1 124 ? 8.377 -0.520 -0.523 1.00 93.25 124 ARG A N 1
ATOM 954 C CA . ARG A 1 124 ? 8.327 0.928 -0.329 1.00 93.25 124 ARG A CA 1
ATOM 955 C C . ARG A 1 124 ? 6.943 1.476 -0.665 1.00 93.25 124 ARG A C 1
ATOM 957 O O . ARG A 1 124 ? 6.372 2.211 0.131 1.00 93.25 124 ARG A O 1
ATOM 964 N N . THR A 1 125 ? 6.395 1.079 -1.811 1.00 94.75 125 THR A N 1
ATOM 965 C CA . THR A 1 125 ? 5.038 1.468 -2.220 1.00 94.75 125 THR A CA 1
ATOM 966 C C . THR A 1 125 ? 3.983 0.879 -1.280 1.00 94.75 125 THR A C 1
ATOM 968 O O . THR A 1 125 ? 2.943 1.478 -1.056 1.00 94.75 125 THR A O 1
ATOM 971 N N . TRP A 1 126 ? 4.231 -0.280 -0.673 1.00 96.75 126 TRP A N 1
ATOM 972 C CA . TRP A 1 126 ? 3.337 -0.850 0.332 1.00 96.75 126 TRP A CA 1
ATOM 973 C C . TRP A 1 126 ? 3.227 0.046 1.582 1.00 96.75 126 TRP A C 1
ATOM 975 O O . TRP A 1 126 ? 2.124 0.214 2.100 1.00 96.75 126 TRP A O 1
ATOM 985 N N . PHE A 1 127 ? 4.305 0.729 1.996 1.00 95.94 127 PHE A N 1
ATOM 986 C CA . PHE A 1 127 ? 4.234 1.752 3.055 1.00 95.94 127 PHE A CA 1
ATOM 987 C C . PHE A 1 127 ? 3.366 2.964 2.687 1.00 95.94 127 PHE A C 1
ATOM 989 O O . PHE A 1 127 ? 2.812 3.604 3.584 1.00 95.94 127 PHE A O 1
ATOM 996 N N . ASP A 1 128 ? 3.190 3.244 1.394 1.00 95.38 128 ASP A N 1
ATOM 997 C CA . ASP A 1 128 ? 2.278 4.279 0.884 1.00 95.38 128 ASP A CA 1
ATOM 998 C C . ASP A 1 128 ? 0.792 3.878 1.011 1.00 95.38 128 ASP A C 1
ATOM 1000 O O . ASP A 1 128 ? -0.098 4.684 0.751 1.00 95.38 128 ASP A O 1
ATOM 1004 N N . PHE A 1 129 ? 0.505 2.656 1.472 1.00 95.88 129 PHE A N 1
ATOM 1005 C CA . PHE A 1 129 ? -0.841 2.185 1.809 1.00 95.88 129 PHE A CA 1
ATOM 1006 C C . PHE A 1 129 ? -1.025 1.841 3.296 1.00 95.88 129 PHE A C 1
ATOM 1008 O O . PHE A 1 129 ? -2.161 1.717 3.755 1.00 95.88 129 PHE A O 1
ATOM 1015 N N . THR A 1 130 ? 0.069 1.729 4.056 1.00 95.75 130 THR A N 1
ATOM 1016 C CA . THR A 1 130 ? 0.065 1.393 5.488 1.00 95.75 130 THR A CA 1
ATOM 1017 C C . THR A 1 130 ? 0.620 2.531 6.340 1.00 95.75 130 THR A C 1
ATOM 1019 O O . THR A 1 130 ? -0.130 3.292 6.941 1.00 95.75 130 THR A O 1
ATOM 1022 N N . TYR A 1 131 ? 1.935 2.703 6.398 1.00 95.81 131 TYR A N 1
ATOM 1023 C CA . TYR A 1 131 ? 2.574 3.633 7.323 1.00 95.81 131 TYR A CA 1
ATOM 1024 C C . TYR A 1 131 ? 2.233 5.100 7.033 1.00 95.81 131 TYR A C 1
ATOM 1026 O O . TYR A 1 131 ? 1.760 5.819 7.917 1.00 95.81 131 TYR A O 1
ATOM 1034 N N . VAL A 1 132 ? 2.464 5.549 5.798 1.00 95.06 132 VAL A N 1
ATOM 1035 C CA . VAL A 1 132 ? 2.372 6.964 5.415 1.00 95.06 132 VAL A CA 1
ATOM 1036 C C . VAL A 1 132 ? 0.955 7.528 5.582 1.00 95.06 132 VAL A C 1
ATOM 1038 O O . VAL A 1 132 ? 0.811 8.533 6.292 1.00 95.06 132 VAL A O 1
ATOM 1041 N N . PRO A 1 133 ? -0.105 6.920 5.009 1.00 94.94 133 PRO A N 1
ATOM 1042 C CA . PRO A 1 133 ? -1.439 7.500 5.100 1.00 94.94 133 PRO A CA 1
ATOM 1043 C C . PRO A 1 133 ? -1.988 7.477 6.527 1.00 94.94 133 PRO A C 1
ATOM 1045 O O . PRO A 1 133 ? -2.579 8.462 6.961 1.00 94.94 133 PRO A O 1
ATOM 1048 N N . TYR A 1 134 ? -1.750 6.415 7.299 1.00 95.56 134 TYR A N 1
ATOM 1049 C CA . TYR A 1 134 ? -2.295 6.311 8.655 1.00 95.56 134 TYR A CA 1
ATOM 1050 C C . TYR A 1 134 ? -1.562 7.212 9.664 1.00 95.56 134 TYR A C 1
ATOM 1052 O O . TYR A 1 134 ? -2.206 7.791 10.537 1.00 95.56 134 TYR A O 1
ATOM 1060 N N . ARG A 1 135 ? -0.262 7.491 9.473 1.00 94.69 135 ARG A N 1
ATOM 1061 C CA . ARG A 1 135 ? 0.414 8.588 10.198 1.00 94.69 135 ARG A CA 1
ATOM 1062 C C . ARG A 1 135 ? -0.120 9.961 9.788 1.00 94.69 135 ARG A C 1
ATOM 1064 O O . ARG A 1 135 ? -0.209 10.862 10.620 1.00 94.69 135 ARG A O 1
ATOM 1071 N N . GLY A 1 136 ? -0.478 10.137 8.516 1.00 94.31 136 GLY A N 1
ATOM 1072 C CA . GLY A 1 136 ? -1.164 11.338 8.036 1.00 94.31 136 GLY A CA 1
ATOM 1073 C C . GLY A 1 136 ? -2.529 11.532 8.701 1.00 94.31 136 GLY A C 1
ATOM 1074 O O . GLY A 1 136 ? -2.823 12.623 9.182 1.00 94.31 136 GLY A O 1
ATOM 1075 N N . LEU A 1 137 ? -3.331 10.468 8.786 1.00 96.19 137 LEU A N 1
ATOM 1076 C CA . LEU A 1 137 ? -4.625 10.445 9.473 1.00 96.19 137 LEU A CA 1
ATOM 1077 C C . LEU A 1 137 ? -4.487 10.804 10.957 1.00 96.19 137 LEU A C 1
ATOM 1079 O O . LEU A 1 137 ? -5.197 11.697 11.418 1.00 96.19 137 LEU A O 1
ATOM 1083 N N . GLN A 1 138 ? -3.508 10.219 11.655 1.00 95.12 138 GLN A N 1
ATOM 1084 C CA . GLN A 1 138 ? -3.199 10.555 13.049 1.00 95.12 138 GLN A CA 1
ATOM 1085 C C . GLN A 1 138 ? -2.918 12.057 13.222 1.00 95.12 138 GLN A C 1
ATOM 1087 O O . GLN A 1 138 ? -3.481 12.702 14.101 1.00 95.12 138 GLN A O 1
ATOM 1092 N N . LYS A 1 139 ? -2.112 12.657 12.336 1.00 94.25 139 LYS A N 1
ATOM 1093 C CA . LYS A 1 139 ? -1.821 14.105 12.359 1.00 94.25 139 LYS A CA 1
ATOM 1094 C C . LYS A 1 139 ? -3.040 14.986 12.075 1.00 94.25 139 LYS A C 1
ATOM 1096 O O . LYS A 1 139 ? -3.045 16.149 12.465 1.00 94.25 139 LYS A O 1
ATOM 1101 N N . MET A 1 140 ? -4.050 14.455 11.392 1.00 95.38 140 MET A N 1
ATOM 1102 C CA . MET A 1 140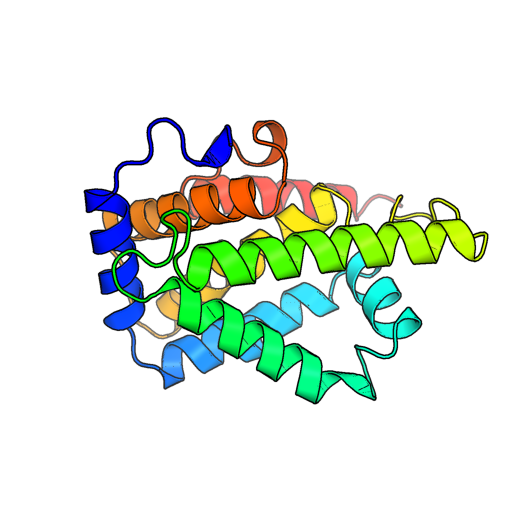 ? -5.328 15.131 11.149 1.00 95.38 140 MET A CA 1
ATOM 1103 C C . MET A 1 140 ? -6.341 14.921 12.290 1.00 95.38 140 MET A C 1
ATOM 1105 O O . MET A 1 140 ? -7.468 15.397 12.180 1.00 95.38 140 MET A O 1
ATOM 1109 N N . GLY A 1 141 ? -5.958 14.230 13.371 1.00 95.75 141 GLY A N 1
ATOM 1110 C CA . GLY A 1 141 ? -6.812 13.956 14.531 1.00 95.75 141 GLY A CA 1
ATOM 1111 C C . GLY A 1 141 ? -7.651 12.680 14.421 1.00 95.75 141 GLY A C 1
ATOM 1112 O O . GLY A 1 141 ? -8.519 12.458 15.260 1.00 95.75 141 GLY A O 1
ATOM 1113 N N . TYR A 1 142 ? -7.417 11.841 13.406 1.00 95.81 142 TYR A N 1
ATOM 1114 C CA . TYR A 1 142 ? -8.044 10.522 13.299 1.00 95.81 142 TYR A CA 1
ATOM 1115 C C . TYR A 1 142 ? -7.147 9.487 13.970 1.00 95.81 142 TYR A C 1
ATOM 1117 O O . TYR A 1 142 ? -6.170 9.020 13.380 1.00 95.81 142 TYR A O 1
ATOM 1125 N N . GLU A 1 143 ? -7.470 9.150 15.212 1.00 93.88 143 GLU A N 1
ATOM 1126 C CA . GLU A 1 143 ? -6.723 8.174 15.997 1.00 93.88 143 GLU A CA 1
ATOM 1127 C C . GLU A 1 143 ? -7.350 6.786 15.878 1.00 93.88 143 GLU A C 1
ATOM 1129 O O . GLU A 1 143 ? -8.561 6.625 16.012 1.00 93.88 143 GLU A O 1
ATOM 1134 N N . LEU A 1 144 ? -6.499 5.796 15.619 1.00 96.06 144 LEU A N 1
ATOM 1135 C CA . LEU A 1 144 ? -6.840 4.382 15.678 1.00 96.06 144 LEU A CA 1
ATOM 1136 C C . LEU A 1 144 ? -6.182 3.769 16.910 1.00 96.06 144 LEU A C 1
ATOM 1138 O O . LEU A 1 144 ? -5.073 4.166 17.284 1.00 96.06 144 LEU A O 1
ATOM 1142 N N . SER A 1 145 ? -6.832 2.777 17.510 1.00 96.88 145 SER A N 1
ATOM 1143 C CA . SER A 1 145 ? -6.206 1.968 18.554 1.00 96.88 145 SER A CA 1
ATOM 1144 C C . SER A 1 145 ? -5.009 1.185 17.997 1.00 96.88 145 SER A C 1
ATOM 1146 O O . SER A 1 145 ? -4.869 0.979 16.787 1.00 96.88 145 SER A O 1
ATOM 1148 N N . VAL A 1 146 ? -4.135 0.705 18.884 1.00 96.00 146 VAL A N 1
ATOM 1149 C CA . VAL A 1 146 ? -2.991 -0.139 18.497 1.00 96.00 146 VAL A CA 1
ATOM 1150 C C . VAL A 1 146 ? -3.465 -1.403 17.770 1.00 96.00 146 VAL A C 1
ATOM 1152 O O . VAL A 1 146 ? -2.861 -1.836 16.789 1.00 96.00 146 VAL A O 1
ATOM 1155 N N . GLU A 1 147 ? -4.574 -1.981 18.219 1.00 97.19 147 GLU A N 1
ATOM 1156 C CA . GLU A 1 147 ? -5.208 -3.155 17.625 1.00 97.19 147 GLU A CA 1
ATOM 1157 C C . GLU A 1 147 ? -5.785 -2.840 16.244 1.00 97.19 147 GLU A C 1
ATOM 1159 O O . GLU A 1 147 ? -5.588 -3.617 15.312 1.00 97.19 147 GLU A O 1
ATOM 1164 N N . GLU A 1 148 ? -6.433 -1.684 16.080 1.00 97.94 148 GLU A N 1
ATOM 1165 C CA . GLU A 1 148 ? -6.957 -1.241 14.786 1.00 97.94 148 GLU A CA 1
ATOM 1166 C C . GLU A 1 148 ? -5.836 -1.011 13.766 1.00 97.94 148 GLU A C 1
ATOM 1168 O O . GLU A 1 148 ? -5.951 -1.431 12.611 1.00 97.94 148 GLU A O 1
ATOM 1173 N N . VAL A 1 149 ? -4.718 -0.412 14.190 1.00 97.69 149 VAL A N 1
ATOM 1174 C CA . VAL A 1 149 ? -3.514 -0.291 13.355 1.00 97.69 149 VAL A CA 1
ATOM 1175 C C . VAL A 1 149 ? -3.019 -1.680 12.954 1.00 97.69 149 VAL A C 1
ATOM 1177 O O . VAL A 1 149 ? -2.840 -1.943 11.768 1.00 97.69 149 VAL A O 1
ATOM 1180 N N . ARG A 1 150 ? -2.862 -2.611 13.897 1.00 97.88 150 ARG A N 1
ATOM 1181 C CA . ARG A 1 150 ? -2.417 -3.980 13.583 1.00 97.88 150 ARG A CA 1
ATOM 1182 C C . ARG A 1 150 ? -3.369 -4.711 12.639 1.00 97.88 150 ARG A C 1
ATOM 1184 O O . ARG A 1 150 ? -2.919 -5.488 11.800 1.00 97.88 150 ARG A O 1
ATOM 1191 N N . ASP A 1 151 ? -4.674 -4.478 12.743 1.00 98.12 151 ASP A N 1
ATOM 1192 C CA . ASP A 1 1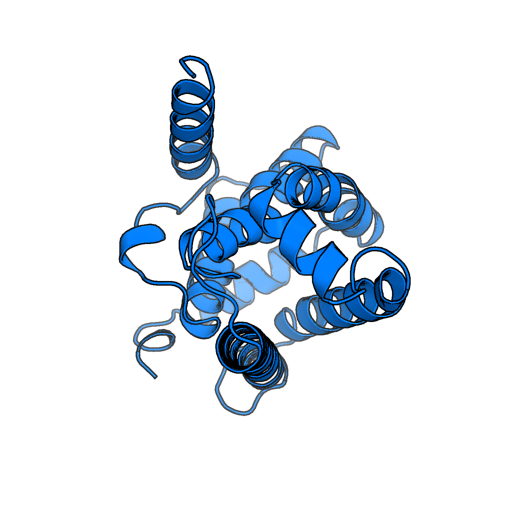51 ? -5.674 -5.028 11.823 1.00 98.12 151 ASP A CA 1
ATOM 1193 C C . ASP A 1 151 ? -5.524 -4.430 10.411 1.00 98.12 151 ASP A C 1
ATOM 1195 O O . ASP A 1 151 ? -5.573 -5.167 9.421 1.00 98.12 151 ASP A O 1
ATOM 1199 N N . VAL A 1 152 ? -5.254 -3.129 10.282 1.00 97.12 152 VAL A N 1
ATOM 1200 C CA . VAL A 1 152 ? -4.916 -2.496 8.993 1.00 97.12 152 VAL A CA 1
ATOM 1201 C C . VAL A 1 152 ? -3.661 -3.117 8.376 1.00 97.12 152 VAL A C 1
ATOM 1203 O O . VAL A 1 152 ? -3.649 -3.430 7.183 1.00 97.12 152 VAL A O 1
ATOM 1206 N N . TYR A 1 153 ? -2.612 -3.321 9.171 1.00 97.88 153 TYR A N 1
ATOM 1207 C CA . TYR A 1 153 ? -1.377 -3.945 8.700 1.00 97.88 153 TYR A CA 1
ATOM 1208 C C . TYR A 1 153 ? -1.607 -5.393 8.274 1.00 97.88 153 TYR A C 1
ATOM 1210 O O . TYR A 1 153 ? -1.183 -5.769 7.187 1.00 97.88 153 TYR A O 1
ATOM 1218 N N . TYR A 1 154 ? -2.362 -6.177 9.046 1.00 97.50 154 TYR A N 1
ATOM 1219 C CA . TYR A 1 154 ? -2.738 -7.547 8.683 1.00 97.50 154 TYR A CA 1
ATOM 1220 C C . TYR A 1 154 ? -3.453 -7.627 7.323 1.00 97.50 154 TYR A C 1
ATOM 1222 O O . TYR A 1 154 ? -3.154 -8.482 6.481 1.00 97.50 154 TYR A O 1
ATOM 1230 N N . PHE A 1 155 ? -4.363 -6.686 7.075 1.00 97.75 155 PHE A N 1
ATOM 1231 C CA . PHE A 1 155 ? -5.070 -6.576 5.803 1.00 97.75 155 PHE A CA 1
ATOM 1232 C C . PHE A 1 155 ? -4.108 -6.338 4.637 1.00 97.75 155 PHE A C 1
ATOM 1234 O O . PHE A 1 155 ? -4.143 -7.043 3.624 1.00 97.75 155 PHE A O 1
ATOM 1241 N N . TRP A 1 156 ? -3.192 -5.386 4.799 1.00 97.62 156 TRP A N 1
ATOM 1242 C CA . TRP A 1 156 ? -2.205 -5.069 3.775 1.00 97.62 156 TRP A CA 1
ATOM 1243 C C . TRP A 1 156 ? -1.094 -6.112 3.646 1.00 97.62 156 TRP A C 1
ATOM 1245 O O . TRP A 1 156 ? -0.583 -6.280 2.540 1.00 97.62 156 TRP A O 1
ATOM 1255 N N . GLN A 1 157 ? -0.744 -6.855 4.697 1.00 97.00 157 GLN A N 1
ATOM 1256 C CA . GLN A 1 157 ? 0.156 -8.012 4.625 1.00 97.00 157 GLN A CA 1
ATOM 1257 C C . GLN A 1 157 ? -0.412 -9.063 3.664 1.00 97.00 157 GLN A C 1
ATOM 1259 O O . GLN A 1 157 ? 0.263 -9.479 2.720 1.00 97.00 157 GLN A O 1
ATOM 1264 N N . THR A 1 158 ? -1.702 -9.381 3.812 1.00 97.19 158 THR A N 1
ATOM 1265 C CA . THR A 1 158 ? -2.419 -10.305 2.918 1.00 97.19 158 THR A CA 1
ATOM 1266 C C . THR A 1 158 ? -2.389 -9.819 1.463 1.00 97.19 158 THR A C 1
ATOM 1268 O O . THR A 1 158 ? -2.056 -10.574 0.546 1.00 97.19 158 THR A O 1
ATOM 1271 N N . ILE A 1 159 ? -2.669 -8.531 1.230 1.00 97.81 159 ILE A N 1
ATOM 1272 C CA . ILE A 1 159 ? -2.598 -7.930 -0.114 1.00 97.81 159 ILE A CA 1
ATOM 1273 C C . ILE A 1 159 ? -1.163 -7.940 -0.659 1.00 97.81 159 ILE A C 1
ATOM 1275 O O . ILE A 1 159 ? -0.961 -8.207 -1.841 1.00 97.81 159 ILE A O 1
ATOM 1279 N N . GLY A 1 160 ? -0.161 -7.691 0.184 1.00 97.56 160 GLY A N 1
ATOM 1280 C CA . GLY A 1 160 ? 1.255 -7.741 -0.179 1.00 97.56 160 GLY A CA 1
ATOM 1281 C C . GLY A 1 160 ? 1.671 -9.117 -0.699 1.00 97.56 160 GLY A C 1
ATOM 1282 O O . GLY A 1 160 ? 2.292 -9.211 -1.762 1.00 97.56 160 GLY A O 1
ATOM 1283 N N . GLY A 1 161 ? 1.236 -10.180 -0.019 1.00 97.31 161 GLY A N 1
ATOM 1284 C CA . GLY A 1 161 ? 1.427 -11.555 -0.478 1.00 97.31 161 GLY A CA 1
ATOM 1285 C C . GLY A 1 161 ? 0.729 -11.834 -1.816 1.00 97.31 161 GLY A C 1
ATOM 1286 O O . GLY A 1 161 ? 1.322 -12.425 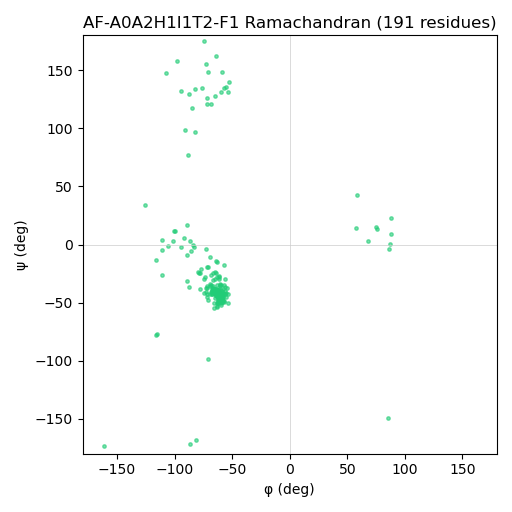-2.726 1.00 97.31 161 GLY A O 1
ATOM 1287 N N . LEU A 1 162 ? -0.506 -11.349 -2.002 1.00 97.38 162 LEU A N 1
ATOM 1288 C CA . LEU A 1 162 ? -1.231 -11.473 -3.277 1.00 97.38 162 LEU A CA 1
ATOM 1289 C C . LEU A 1 162 ? -0.534 -10.732 -4.426 1.00 97.38 162 LEU A C 1
ATOM 1291 O O . LEU A 1 162 ? -0.403 -11.295 -5.518 1.00 97.38 162 LEU A O 1
ATOM 1295 N N . LEU A 1 163 ? -0.019 -9.525 -4.169 1.00 97.69 163 LEU A N 1
ATOM 1296 C CA . LEU A 1 163 ? 0.797 -8.741 -5.103 1.00 97.69 163 LEU A CA 1
ATOM 1297 C C . LEU A 1 163 ? 2.119 -9.438 -5.462 1.00 97.69 163 LEU A C 1
ATOM 1299 O O . LEU A 1 163 ? 2.727 -9.103 -6.478 1.00 97.69 163 LEU A O 1
ATOM 1303 N N . GLY A 1 164 ? 2.518 -10.457 -4.697 1.00 96.88 164 GLY A N 1
ATOM 1304 C CA . GLY A 1 164 ? 3.702 -11.272 -4.947 1.00 96.88 164 GLY A CA 1
ATOM 1305 C C . GLY A 1 164 ? 4.963 -10.704 -4.324 1.00 96.88 164 GLY A C 1
ATOM 1306 O O . GLY A 1 164 ? 6.055 -10.989 -4.812 1.00 96.88 164 GLY A O 1
ATOM 1307 N N . ILE A 1 165 ? 4.815 -9.881 -3.293 1.00 97.25 165 ILE A N 1
ATOM 1308 C CA . ILE A 1 165 ? 5.961 -9.321 -2.616 1.00 97.25 165 ILE A CA 1
ATOM 1309 C C . ILE A 1 165 ? 6.402 -10.311 -1.520 1.00 97.25 165 ILE A C 1
ATOM 1311 O O . ILE A 1 165 ? 5.543 -10.752 -0.757 1.00 97.25 165 ILE A O 1
ATOM 1315 N N . PRO A 1 166 ? 7.693 -10.683 -1.447 1.00 95.56 166 PRO A N 1
ATOM 1316 C CA . PRO A 1 166 ? 8.164 -11.760 -0.576 1.00 95.56 166 PRO A CA 1
ATOM 1317 C C . PRO A 1 166 ? 7.868 -11.555 0.917 1.00 95.56 166 PRO A C 1
ATOM 1319 O O . PRO A 1 166 ? 7.845 -10.418 1.397 1.00 95.56 166 PRO A O 1
ATOM 1322 N N . ASP A 1 167 ? 7.658 -12.659 1.637 1.00 93.75 167 ASP A N 1
ATOM 1323 C CA . ASP A 1 167 ? 7.356 -12.641 3.074 1.00 93.75 167 ASP A CA 1
ATOM 1324 C C . ASP A 1 167 ? 8.568 -12.204 3.906 1.00 93.75 167 ASP A C 1
ATOM 1326 O O . ASP A 1 167 ? 8.399 -11.472 4.870 1.00 93.75 167 ASP A O 1
ATOM 1330 N N . ASP A 1 168 ? 9.788 -12.572 3.513 1.00 93.25 168 ASP A N 1
ATOM 1331 C CA . ASP A 1 168 ? 11.037 -12.231 4.216 1.00 93.25 168 ASP A CA 1
ATOM 1332 C C . ASP A 1 168 ? 11.299 -10.719 4.307 1.00 93.25 168 ASP A C 1
ATOM 1334 O O . ASP A 1 168 ? 11.885 -10.248 5.278 1.00 93.25 168 ASP A O 1
ATOM 1338 N N . VAL A 1 169 ? 10.826 -9.941 3.329 1.00 92.56 169 VAL A N 1
ATOM 1339 C CA . VAL A 1 169 ? 10.924 -8.472 3.351 1.00 92.56 169 VAL A CA 1
ATOM 1340 C C . VAL A 1 169 ? 9.729 -7.792 4.026 1.00 92.56 169 VAL A C 1
ATOM 1342 O O . VAL A 1 169 ? 9.755 -6.578 4.218 1.00 92.56 169 VAL A O 1
ATOM 1345 N N . ARG A 1 170 ? 8.661 -8.535 4.344 1.00 93.19 170 ARG A N 1
ATOM 1346 C CA . ARG A 1 170 ? 7.430 -8.002 4.958 1.00 93.19 170 ARG A CA 1
ATOM 1347 C C . ARG A 1 170 ? 7.223 -8.449 6.395 1.00 93.19 170 ARG A C 1
ATOM 1349 O O . ARG A 1 170 ? 6.526 -7.768 7.142 1.00 93.19 170 ARG A O 1
ATOM 1356 N N . SER A 1 171 ? 7.774 -9.597 6.766 1.00 91.25 171 SER A N 1
ATOM 1357 C CA . SER A 1 171 ? 7.588 -10.217 8.070 1.00 91.25 171 SER A CA 1
ATOM 1358 C C . SER A 1 171 ? 8.068 -9.287 9.177 1.00 91.25 171 SER A C 1
ATOM 1360 O O . SER A 1 171 ? 9.176 -8.757 9.100 1.00 91.25 171 SER A O 1
ATOM 1362 N N . GLY A 1 172 ? 7.238 -9.100 10.203 1.00 91.06 172 GLY A N 1
ATOM 1363 C CA . GLY A 1 172 ? 7.526 -8.213 11.329 1.00 91.06 172 GLY A CA 1
ATOM 1364 C C . GLY A 1 172 ? 7.143 -6.750 11.103 1.00 91.06 172 GLY A C 1
ATOM 1365 O O . GLY A 1 172 ? 7.264 -5.960 12.033 1.00 91.06 172 GLY A O 1
ATOM 1366 N N . LEU A 1 173 ? 6.657 -6.377 9.912 1.00 94.31 173 LEU A N 1
ATOM 1367 C CA . LEU A 1 173 ? 6.056 -5.065 9.654 1.00 94.31 173 LEU A CA 1
ATOM 1368 C C . LEU A 1 173 ? 4.562 -5.121 9.973 1.00 94.31 173 LEU A C 1
ATOM 1370 O O . LEU A 1 173 ? 3.725 -5.226 9.075 1.00 94.31 173 LEU A O 1
ATOM 1374 N N . ASP A 1 174 ? 4.240 -5.089 11.261 1.00 94.88 174 ASP A N 1
ATOM 1375 C CA . ASP A 1 174 ? 2.881 -5.342 11.756 1.00 94.88 174 ASP A CA 1
ATOM 1376 C C . ASP A 1 174 ? 2.204 -4.090 12.339 1.00 94.88 174 ASP A C 1
ATOM 1378 O O . ASP A 1 174 ? 1.028 -4.133 12.701 1.00 94.88 174 ASP A O 1
ATOM 1382 N N . ASP A 1 175 ? 2.925 -2.970 12.423 1.00 95.44 175 ASP A N 1
ATOM 1383 C CA . ASP A 1 175 ? 2.432 -1.692 12.935 1.00 95.44 175 ASP A CA 1
ATOM 1384 C C . ASP A 1 175 ? 3.310 -0.495 12.504 1.00 95.44 175 ASP A C 1
ATOM 1386 O O . ASP A 1 175 ? 4.235 -0.598 11.689 1.00 95.44 175 ASP A O 1
ATOM 1390 N N . HIS A 1 176 ? 3.000 0.689 13.040 1.00 93.75 176 HIS A N 1
ATOM 1391 C CA . HIS A 1 176 ? 3.759 1.908 12.775 1.00 93.75 176 HIS A CA 1
ATOM 1392 C C . HIS A 1 176 ? 5.193 1.885 13.304 1.00 93.75 176 HIS A C 1
ATOM 1394 O O . HIS A 1 176 ? 6.071 2.417 12.627 1.00 93.75 176 HIS A O 1
ATOM 1400 N N . GLU A 1 177 ? 5.438 1.307 14.479 1.00 91.88 177 GLU A N 1
ATOM 1401 C CA . GLU A 1 177 ? 6.756 1.344 15.122 1.00 91.88 177 GLU A CA 1
ATOM 1402 C C . GLU A 1 177 ? 7.753 0.468 14.363 1.00 91.88 177 GLU A C 1
ATOM 1404 O O . GLU A 1 177 ? 8.838 0.926 13.995 1.00 91.88 177 GLU A O 1
ATOM 1409 N N . SER A 1 178 ? 7.345 -0.762 14.047 1.00 90.50 178 SER A N 1
ATOM 1410 C CA . SER A 1 178 ? 8.111 -1.694 13.214 1.00 90.50 178 SER A CA 1
ATOM 1411 C C . SER A 1 178 ? 8.449 -1.103 11.836 1.00 90.50 178 SER A C 1
ATOM 1413 O O . SER A 1 178 ? 9.583 -1.201 11.359 1.00 90.50 178 SER A O 1
ATOM 1415 N N . SER A 1 179 ? 7.500 -0.390 11.226 1.00 88.56 179 SER A N 1
ATOM 1416 C CA . SER A 1 179 ? 7.683 0.272 9.926 1.00 88.56 179 SER A CA 1
ATOM 1417 C C . SER A 1 179 ? 8.593 1.501 9.982 1.00 88.56 179 SER A C 1
ATOM 1419 O O . SER A 1 179 ? 9.365 1.759 9.054 1.00 88.56 179 SER A O 1
ATOM 1421 N N . GLU A 1 180 ? 8.536 2.270 11.070 1.00 86.69 180 GLU A N 1
ATOM 1422 C CA . GLU A 1 180 ? 9.373 3.455 11.262 1.00 86.69 180 GLU A CA 1
ATOM 1423 C C . GLU A 1 180 ? 10.854 3.091 11.409 1.00 86.69 180 GLU A C 1
ATOM 1425 O O . GLU A 1 180 ? 11.706 3.767 10.825 1.00 86.69 180 GLU A O 1
ATOM 1430 N N . GLN A 1 181 ? 11.165 1.992 12.103 1.00 74.88 181 GLN A N 1
ATOM 1431 C CA . GLN A 1 181 ? 12.533 1.485 12.260 1.00 74.88 181 GLN A CA 1
ATOM 1432 C C . GLN A 1 181 ? 13.163 1.118 10.908 1.00 74.88 181 GLN A C 1
ATOM 1434 O O . GLN A 1 181 ? 14.303 1.496 10.625 1.00 74.88 181 GLN A O 1
ATOM 1439 N N . MET A 1 182 ? 12.395 0.476 10.022 1.00 72.00 182 MET A N 1
ATOM 1440 C CA . MET A 1 182 ? 12.852 0.144 8.670 1.00 72.00 182 MET A CA 1
ATOM 1441 C C . MET A 1 182 ? 13.033 1.396 7.795 1.00 72.00 182 MET A C 1
ATOM 1443 O O . MET A 1 182 ? 14.032 1.532 7.085 1.00 72.00 182 MET A O 1
ATOM 1447 N N . GLY A 1 183 ? 12.108 2.358 7.888 1.00 60.50 183 GLY A N 1
ATOM 1448 C CA . GLY A 1 183 ? 12.213 3.641 7.187 1.00 60.50 183 GLY A CA 1
ATOM 1449 C C . GLY A 1 183 ? 13.367 4.526 7.681 1.00 60.50 183 GLY A C 1
ATOM 1450 O O . GLY A 1 183 ? 13.935 5.293 6.901 1.00 60.50 183 GLY A O 1
ATOM 1451 N N . ALA A 1 184 ? 13.737 4.427 8.961 1.00 49.44 184 ALA A N 1
ATOM 1452 C CA . ALA A 1 184 ? 14.881 5.125 9.543 1.00 49.44 184 ALA A CA 1
ATOM 1453 C C . ALA A 1 184 ? 16.220 4.521 9.091 1.00 49.44 184 ALA A C 1
ATOM 1455 O O . ALA A 1 184 ? 17.116 5.281 8.722 1.00 49.44 184 ALA A O 1
ATOM 1456 N N . GLY A 1 185 ? 16.329 3.189 9.017 1.00 41.03 185 GLY A N 1
ATOM 1457 C CA . GLY A 1 185 ? 17.533 2.503 8.523 1.00 41.03 185 GLY A CA 1
ATOM 1458 C C . GLY A 1 185 ? 17.880 2.827 7.062 1.00 41.03 185 GLY A C 1
ATOM 1459 O O . GLY A 1 185 ? 19.051 2.854 6.689 1.00 41.03 185 GLY A O 1
ATOM 1460 N N . HIS A 1 186 ? 16.881 3.161 6.240 1.00 42.97 186 HIS A N 1
ATOM 1461 C CA . HIS A 1 186 ? 17.092 3.569 4.845 1.00 42.97 186 HIS A CA 1
ATOM 1462 C C . HIS A 1 186 ? 17.542 5.037 4.698 1.00 42.97 186 HIS A C 1
ATOM 1464 O O . HIS A 1 186 ? 18.180 5.397 3.712 1.00 42.97 186 HIS A O 1
ATOM 1470 N N . ARG A 1 187 ? 17.245 5.906 5.680 1.00 38.59 187 ARG A N 1
ATOM 1471 C CA . ARG A 1 187 ? 17.700 7.311 5.681 1.00 38.59 187 ARG A CA 1
ATOM 1472 C C . ARG A 1 187 ? 19.168 7.461 6.090 1.00 38.59 187 ARG A C 1
ATOM 1474 O O . ARG A 1 187 ? 19.794 8.441 5.696 1.00 38.59 187 ARG A O 1
ATOM 1481 N N . SER A 1 188 ? 19.720 6.512 6.847 1.00 31.02 188 SER A N 1
ATOM 1482 C CA . SER A 1 188 ? 21.132 6.523 7.251 1.00 31.02 188 SER A CA 1
ATOM 1483 C C . SER A 1 188 ? 22.095 6.051 6.160 1.00 31.02 188 SER A C 1
ATOM 1485 O O . SER A 1 188 ? 23.239 6.484 6.174 1.00 31.02 188 SER A O 1
ATOM 1487 N N . SER A 1 189 ? 21.662 5.241 5.184 1.00 34.75 189 SER A N 1
ATOM 1488 C CA . SER A 1 189 ? 22.560 4.768 4.110 1.00 34.75 189 SER A CA 1
ATOM 1489 C C . SER A 1 189 ? 22.688 5.735 2.921 1.00 34.75 189 SER A C 1
ATOM 1491 O O . SER A 1 189 ? 23.476 5.485 2.018 1.00 34.75 189 SER A O 1
ATOM 1493 N N . GLY A 1 190 ? 21.918 6.829 2.902 1.00 31.55 190 GLY A N 1
ATOM 1494 C CA . GLY A 1 190 ? 21.942 7.848 1.842 1.00 31.55 190 GLY A CA 1
ATOM 1495 C C . GLY A 1 190 ? 22.747 9.107 2.183 1.00 31.55 190 GLY A C 1
ATOM 1496 O O . GLY A 1 190 ? 22.594 10.117 1.503 1.00 31.55 190 GLY A O 1
ATOM 1497 N N . ARG A 1 191 ? 23.541 9.093 3.264 1.00 31.12 191 ARG A N 1
ATOM 1498 C CA . ARG A 1 191 ? 24.376 10.232 3.697 1.00 31.12 191 ARG A CA 1
ATOM 1499 C C . ARG A 1 191 ? 25.886 10.009 3.553 1.00 31.12 191 ARG A C 1
ATOM 1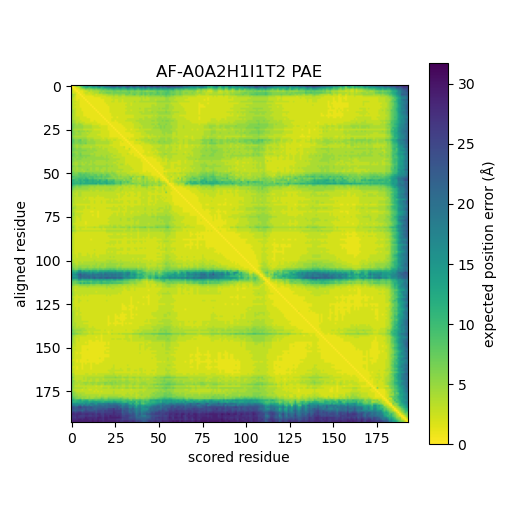501 O O . ARG A 1 191 ? 26.640 10.898 3.931 1.00 31.12 191 ARG A O 1
ATOM 1508 N N . GLU A 1 192 ? 26.320 8.881 2.994 1.00 29.27 192 GLU A N 1
ATOM 1509 C CA . GLU A 1 192 ? 27.748 8.551 2.832 1.00 29.27 192 GLU A CA 1
ATOM 1510 C C . GLU A 1 192 ? 28.152 8.203 1.386 1.00 29.27 192 GLU A C 1
ATOM 1512 O O . GLU A 1 192 ? 29.052 7.395 1.173 1.00 29.27 192 GLU A O 1
ATOM 1517 N N . ALA A 1 193 ? 27.530 8.829 0.383 1.00 33.62 193 ALA A N 1
ATOM 1518 C CA . ALA A 1 193 ? 28.011 8.787 -1.002 1.00 33.62 193 ALA A CA 1
ATOM 1519 C C . ALA A 1 193 ? 28.245 10.200 -1.542 1.00 33.62 193 ALA A C 1
ATOM 1521 O O . ALA A 1 193 ? 27.366 11.063 -1.304 1.00 33.62 193 ALA A O 1
#